Protein AF-A0A8S4D4N3-F1 (afdb_monomer_lite)

Sequence (203 aa):
MTTSRLPKYLSPETILNGGGPSSDVWSLGIILLELCLGPLWTNLKPGPVLRRILTLVHSNNAAERIAREHDCYDKYMKIPENLRNIIEKCLKMMPSERATPSELVDEFSQVPCTEVLEAPPPRGLAGCRLQFVYHWWQLAGGDVLAELKTQGLVKNSPPILSMPICRLQFVYHWWQLAGGDVLAELKTQGLVKNSPPILSMPV

pLDDT: mean 70.18, std 15.56, range [31.72, 90.5]

InterPro domains:
  IPR000719 Protein kinase domain [PF00069] (7-106)
  IPR000719 Protein kinase domain [PS50011] (1-117)
  IPR011009 Protein kinase-like domain superfamily [SSF56112] (7-114)

Organism: Plutella xylostella (NCBI:txid51655)

Structure (mmCIF, N/CA/C/O backbone):
data_AF-A0A8S4D4N3-F1
#
_entry.id   AF-A0A8S4D4N3-F1
#
loop_
_atom_site.group_PDB
_atom_site.id
_atom_site.type_symbol
_atom_site.label_atom_id
_atom_site.label_alt_id
_atom_site.label_comp_id
_atom_site.label_asym_id
_atom_site.label_entity_id
_atom_site.label_seq_id
_atom_site.pdbx_PDB_ins_code
_atom_site.Cartn_x
_atom_site.Cartn_y
_atom_site.Cartn_z
_atom_site.occupancy
_atom_site.B_iso_or_equiv
_atom_site.auth_seq_id
_atom_site.auth_comp_id
_atom_site.auth_asym_id
_atom_site.auth_atom_id
_atom_site.pdbx_PDB_model_num
ATOM 1 N N . MET A 1 1 ? -15.418 -18.061 11.246 1.00 33.09 1 MET A N 1
ATOM 2 C CA . MET A 1 1 ? -14.848 -17.329 10.092 1.00 33.09 1 MET A CA 1
ATOM 3 C C . MET A 1 1 ? -13.751 -16.415 10.610 1.00 33.09 1 MET A C 1
ATOM 5 O O . MET A 1 1 ? -14.032 -15.339 11.116 1.00 33.09 1 MET A O 1
ATOM 9 N N . THR A 1 2 ? -12.520 -16.914 10.613 1.00 32.09 2 THR A N 1
ATOM 10 C CA . THR A 1 2 ? -11.350 -16.277 11.225 1.00 32.09 2 THR A CA 1
ATOM 11 C C . THR A 1 2 ? -10.866 -15.087 10.403 1.00 32.09 2 THR A C 1
ATOM 13 O O . THR A 1 2 ? -10.639 -15.178 9.198 1.00 32.09 2 THR A O 1
ATOM 16 N N . THR A 1 3 ? -10.710 -13.963 11.086 1.00 37.53 3 THR A N 1
ATOM 17 C CA . THR A 1 3 ? -10.095 -12.718 10.638 1.00 37.53 3 THR A CA 1
ATOM 18 C C . THR A 1 3 ? -8.613 -12.931 10.311 1.00 37.53 3 THR A C 1
ATOM 20 O O . THR A 1 3 ? -7.774 -12.919 11.204 1.00 37.53 3 THR A O 1
ATOM 23 N N . SER A 1 4 ? -8.267 -13.129 9.038 1.00 43.22 4 SER A N 1
ATOM 24 C CA . SER A 1 4 ? -6.875 -13.029 8.559 1.00 43.22 4 SER A CA 1
ATOM 25 C C . SER A 1 4 ? -6.790 -12.478 7.130 1.00 43.22 4 SER A C 1
ATOM 27 O O . SER A 1 4 ? -6.060 -12.967 6.276 1.00 43.22 4 SER A O 1
ATOM 29 N N . ARG A 1 5 ? -7.559 -11.427 6.837 1.00 51.16 5 ARG A N 1
ATOM 30 C CA . ARG A 1 5 ? -7.280 -10.536 5.699 1.00 51.16 5 ARG A CA 1
ATOM 31 C C . ARG A 1 5 ? -6.442 -9.416 6.313 1.00 51.16 5 ARG A C 1
ATOM 33 O O . ARG A 1 5 ? -6.956 -8.755 7.197 1.00 51.16 5 ARG A O 1
ATOM 40 N N . LEU A 1 6 ? -5.151 -9.244 6.049 1.00 62.72 6 LEU A N 1
ATOM 41 C CA . LEU A 1 6 ? -4.646 -8.476 4.905 1.00 62.72 6 LEU A CA 1
ATOM 42 C C . LEU A 1 6 ? -3.121 -8.695 4.680 1.00 62.72 6 LEU A C 1
ATOM 44 O O . LEU A 1 6 ? -2.423 -7.732 4.382 1.00 62.72 6 LEU A O 1
ATOM 48 N N . PRO A 1 7 ? -2.547 -9.913 4.781 1.00 67.25 7 PRO A N 1
ATOM 49 C CA . PRO A 1 7 ? -1.102 -10.081 4.571 1.00 67.25 7 PRO A CA 1
ATOM 50 C C . PRO A 1 7 ? -0.649 -9.674 3.157 1.00 67.25 7 PRO A C 1
ATOM 52 O O . PRO A 1 7 ? 0.521 -9.387 2.955 1.00 67.25 7 PRO A O 1
ATOM 55 N N . LYS A 1 8 ? -1.574 -9.624 2.185 1.00 79.94 8 LYS A N 1
ATOM 56 C CA . LYS A 1 8 ? -1.289 -9.288 0.784 1.00 79.94 8 LYS A CA 1
ATOM 57 C C . LYS A 1 8 ? -0.905 -7.832 0.520 1.00 79.94 8 LYS A C 1
ATOM 59 O O . LYS A 1 8 ? -0.231 -7.580 -0.468 1.00 79.94 8 LYS A O 1
ATOM 64 N N . TYR A 1 9 ? -1.332 -6.900 1.368 1.00 86.00 9 TYR A N 1
ATOM 65 C CA . TYR A 1 9 ? -1.010 -5.477 1.201 1.00 86.00 9 TYR A CA 1
ATOM 66 C C . TYR A 1 9 ? 0.112 -5.028 2.132 1.00 86.00 9 TYR A C 1
ATOM 68 O O . TYR A 1 9 ? 0.567 -3.898 2.029 1.00 86.00 9 TYR A O 1
ATOM 76 N N . LEU A 1 10 ? 0.567 -5.901 3.037 1.00 85.06 10 LEU A N 1
ATOM 77 C CA . LEU A 1 10 ? 1.640 -5.549 3.951 1.00 85.06 10 LEU A CA 1
ATOM 78 C C . LEU A 1 10 ? 2.930 -5.323 3.176 1.00 85.06 10 LEU A C 1
ATOM 80 O O . LEU A 1 10 ? 3.325 -6.133 2.333 1.00 85.06 10 LEU A O 1
ATOM 84 N N . SER A 1 11 ? 3.589 -4.221 3.505 1.00 84.31 11 SER A N 1
ATOM 85 C CA . SER A 1 11 ? 4.913 -3.947 2.995 1.00 84.31 11 SER A CA 1
ATOM 86 C C . SER A 1 11 ? 5.964 -4.837 3.674 1.00 84.31 11 SER A C 1
ATOM 88 O O . SER A 1 11 ? 5.763 -5.275 4.814 1.00 84.31 11 SER A O 1
ATOM 90 N N . PRO A 1 12 ? 7.091 -5.113 2.999 1.00 81.62 12 PRO A N 1
ATOM 91 C CA . PRO A 1 12 ? 8.193 -5.913 3.537 1.00 81.62 12 PRO A CA 1
ATOM 92 C C . PRO A 1 12 ? 8.678 -5.429 4.908 1.00 81.62 12 PRO A C 1
ATOM 94 O O . PRO A 1 12 ? 8.901 -6.233 5.809 1.00 81.62 12 PRO A O 1
ATOM 97 N N . GLU A 1 13 ? 8.778 -4.114 5.099 1.00 82.50 13 GLU A N 1
ATOM 98 C CA . GLU A 1 13 ? 9.187 -3.514 6.366 1.00 82.50 13 GLU A CA 1
ATOM 99 C C . GLU A 1 13 ? 8.132 -3.671 7.468 1.00 82.50 13 GLU A C 1
ATOM 101 O O . GLU A 1 13 ? 8.489 -3.952 8.611 1.00 82.50 13 GLU A O 1
ATOM 106 N N . THR A 1 14 ? 6.840 -3.605 7.125 1.00 84.31 14 THR A N 1
ATOM 107 C CA . THR A 1 14 ? 5.750 -3.809 8.094 1.00 84.31 14 THR A CA 1
ATOM 108 C C . THR A 1 14 ? 5.741 -5.237 8.624 1.00 84.31 14 THR A C 1
ATOM 110 O O . THR A 1 14 ? 5.401 -5.468 9.782 1.00 84.31 14 THR A O 1
ATOM 113 N N . ILE A 1 15 ? 6.145 -6.200 7.789 1.00 78.56 15 ILE A N 1
ATOM 114 C CA . ILE A 1 15 ? 6.278 -7.607 8.181 1.00 78.56 15 ILE A CA 1
ATOM 115 C C . ILE A 1 15 ? 7.432 -7.796 9.180 1.00 78.56 15 ILE A C 1
ATOM 117 O O . ILE A 1 15 ? 7.338 -8.665 10.044 1.00 78.56 15 ILE A O 1
ATOM 121 N N . LEU A 1 16 ? 8.507 -7.009 9.062 1.00 74.38 16 LEU A N 1
ATOM 122 C CA . LEU A 1 16 ? 9.744 -7.198 9.826 1.00 74.38 16 LEU A CA 1
ATOM 123 C C . LEU A 1 16 ? 9.830 -6.326 11.089 1.00 74.38 16 LEU A C 1
ATOM 125 O O . LEU A 1 16 ? 10.097 -6.859 12.160 1.00 74.38 16 LEU A O 1
ATOM 129 N N . ASN A 1 17 ? 9.607 -5.012 10.975 1.00 70.38 17 ASN A N 1
ATOM 130 C CA . ASN A 1 17 ? 9.935 -4.024 12.017 1.00 70.38 17 ASN A CA 1
ATOM 131 C C . ASN A 1 17 ? 8.798 -3.029 12.341 1.00 70.38 17 ASN A C 1
ATOM 133 O O . ASN A 1 17 ? 8.988 -2.148 13.178 1.00 70.38 17 ASN A O 1
ATOM 137 N N . GLY A 1 18 ? 7.621 -3.163 11.719 1.00 67.75 18 GLY A N 1
ATOM 138 C CA . GLY A 1 18 ? 6.475 -2.264 11.920 1.00 67.75 18 GLY A CA 1
ATOM 139 C C . GLY A 1 18 ? 6.258 -1.263 10.776 1.00 67.75 18 GLY A C 1
ATOM 140 O O . GLY A 1 18 ? 7.097 -1.114 9.891 1.00 67.75 18 GLY A O 1
ATOM 141 N N . GLY A 1 19 ? 5.073 -0.644 10.753 1.00 70.62 19 GLY A N 1
ATOM 142 C CA . GLY A 1 19 ? 4.604 0.213 9.656 1.00 70.62 19 GLY A CA 1
ATOM 143 C C . GLY A 1 19 ? 4.902 1.703 9.849 1.00 70.62 19 GLY A C 1
ATOM 144 O O . GLY A 1 19 ? 5.130 2.171 10.963 1.00 70.62 19 GLY A O 1
ATOM 145 N N . GLY A 1 20 ? 4.857 2.451 8.748 1.00 80.50 20 GLY A N 1
ATOM 146 C CA . GLY A 1 20 ? 5.022 3.908 8.690 1.00 80.50 20 GLY A CA 1
ATOM 147 C C . GLY A 1 20 ? 4.316 4.477 7.451 1.00 80.50 20 GLY A C 1
ATOM 148 O O . GLY A 1 20 ? 3.765 3.707 6.676 1.00 80.50 20 GLY A O 1
ATOM 149 N N . PRO A 1 21 ? 4.341 5.790 7.182 1.00 81.56 21 PRO A N 1
ATOM 150 C CA . PRO A 1 21 ? 3.618 6.368 6.037 1.00 81.56 21 PRO A CA 1
ATOM 151 C C . PRO A 1 21 ? 4.010 5.740 4.685 1.00 81.56 21 PRO A C 1
ATOM 153 O O . PRO A 1 21 ? 3.177 5.578 3.796 1.00 81.56 21 PRO A O 1
ATOM 156 N N . SER A 1 22 ? 5.259 5.284 4.541 1.00 84.25 22 SER A N 1
ATOM 157 C CA . SER A 1 22 ? 5.704 4.553 3.353 1.00 84.25 22 SER A CA 1
ATOM 158 C C . SER A 1 22 ? 4.968 3.216 3.167 1.00 84.25 22 SER A C 1
ATOM 160 O O . SER A 1 22 ? 4.771 2.799 2.026 1.00 84.25 22 SER A O 1
ATOM 162 N N . SER A 1 23 ? 4.541 2.522 4.231 1.00 86.88 23 SER A N 1
ATOM 163 C CA . SER A 1 23 ? 3.826 1.240 4.101 1.00 86.88 23 SER A CA 1
ATOM 164 C C . SER A 1 23 ? 2.448 1.396 3.459 1.00 86.88 23 SER A C 1
ATOM 166 O O . SER A 1 23 ? 1.994 0.500 2.740 1.00 86.88 23 SER A O 1
ATOM 168 N N . ASP A 1 24 ? 1.809 2.550 3.649 1.00 86.94 24 ASP A N 1
ATOM 169 C CA . ASP A 1 24 ? 0.539 2.871 2.995 1.00 86.94 24 ASP A CA 1
ATOM 170 C C . ASP A 1 24 ? 0.735 3.067 1.488 1.00 86.94 24 ASP A C 1
ATOM 172 O O . ASP A 1 24 ? -0.061 2.579 0.686 1.00 86.94 24 ASP A O 1
ATOM 176 N N . VAL A 1 25 ? 1.855 3.677 1.086 1.00 90.31 25 VAL A N 1
ATOM 177 C CA . VAL A 1 25 ? 2.226 3.835 -0.329 1.00 90.31 25 VAL A CA 1
ATOM 178 C C . VAL A 1 25 ? 2.464 2.481 -1.009 1.00 90.31 25 VAL A C 1
ATOM 180 O O . VAL A 1 25 ? 2.023 2.259 -2.136 1.00 90.31 25 VAL A O 1
ATOM 183 N N . TRP A 1 26 ? 3.099 1.529 -0.319 1.00 90.06 26 TRP A N 1
ATOM 184 C CA . TRP A 1 26 ? 3.229 0.161 -0.837 1.00 90.06 26 TRP A CA 1
ATOM 185 C C . TRP A 1 26 ? 1.863 -0.501 -1.026 1.00 90.06 26 TRP A C 1
ATOM 187 O O . TRP A 1 26 ? 1.581 -1.086 -2.074 1.00 90.06 26 TRP A O 1
ATOM 197 N N . SER A 1 27 ? 1.002 -0.380 -0.012 1.00 89.75 27 SER A N 1
ATOM 198 C CA . SER A 1 27 ? -0.357 -0.921 -0.044 1.00 89.75 27 SER A CA 1
ATOM 199 C C . SER A 1 27 ? -1.135 -0.364 -1.238 1.00 89.75 27 SER A C 1
ATOM 201 O O . SER A 1 27 ? -1.777 -1.126 -1.961 1.00 89.75 27 SER A O 1
ATOM 203 N N . LEU A 1 28 ? -1.008 0.942 -1.496 1.00 90.00 28 LEU A N 1
ATOM 204 C CA . LEU A 1 28 ? -1.570 1.609 -2.666 1.00 90.00 28 LEU A CA 1
ATOM 205 C C . LEU A 1 28 ? -1.039 1.007 -3.974 1.00 90.00 28 LEU A C 1
ATOM 207 O O . LEU A 1 28 ? -1.833 0.693 -4.855 1.00 90.00 28 LEU A O 1
ATOM 211 N N . GLY A 1 29 ? 0.271 0.778 -4.091 1.00 90.50 29 GLY A N 1
ATOM 212 C CA . GLY A 1 29 ? 0.873 0.141 -5.268 1.00 90.50 29 GLY A CA 1
ATOM 213 C C . GLY A 1 29 ? 0.280 -1.238 -5.579 1.00 90.50 29 GLY A C 1
ATOM 214 O O . GLY A 1 29 ? -0.063 -1.521 -6.728 1.00 90.50 29 GLY A O 1
ATOM 215 N N . ILE A 1 30 ? 0.084 -2.077 -4.556 1.00 89.44 30 ILE A N 1
ATOM 216 C CA . ILE A 1 30 ? -0.554 -3.395 -4.716 1.00 89.44 30 ILE A CA 1
ATOM 217 C C . ILE A 1 30 ? -2.029 -3.254 -5.115 1.00 89.44 30 ILE A C 1
ATOM 219 O O . ILE A 1 30 ? -2.496 -4.012 -5.963 1.00 89.44 30 ILE A O 1
ATOM 223 N N . ILE A 1 31 ? -2.756 -2.285 -4.550 1.00 89.50 31 ILE A N 1
ATOM 224 C CA . ILE A 1 31 ? -4.157 -2.012 -4.911 1.00 89.50 31 ILE A CA 1
ATOM 225 C C . ILE A 1 31 ? -4.266 -1.578 -6.376 1.00 89.50 31 ILE A C 1
ATOM 227 O O . ILE A 1 31 ? -5.092 -2.118 -7.105 1.00 89.50 31 ILE A O 1
ATOM 231 N N . LEU A 1 32 ? -3.425 -0.647 -6.832 1.00 88.88 32 LEU A N 1
ATOM 232 C CA . LEU A 1 32 ? -3.409 -0.190 -8.227 1.00 88.88 32 LEU A CA 1
ATOM 233 C C . LEU A 1 32 ? -3.116 -1.341 -9.190 1.00 88.88 32 LEU A C 1
ATOM 235 O O . LEU A 1 32 ? -3.772 -1.481 -10.223 1.00 88.88 32 LEU A O 1
ATOM 239 N N . LEU A 1 33 ? -2.162 -2.199 -8.828 1.00 88.00 33 LEU A N 1
ATOM 240 C CA . LEU A 1 33 ? -1.828 -3.377 -9.614 1.00 88.00 33 LEU A CA 1
ATOM 241 C C . LEU A 1 33 ? -2.994 -4.380 -9.661 1.00 88.00 33 LEU A C 1
ATOM 243 O O . LEU A 1 33 ? -3.296 -4.913 -10.727 1.00 88.00 33 LEU A O 1
ATOM 247 N N . GLU A 1 34 ? -3.683 -4.600 -8.537 1.00 88.88 34 GLU A N 1
ATOM 248 C CA . GLU A 1 34 ? -4.880 -5.450 -8.452 1.00 88.88 34 GLU A CA 1
ATOM 249 C C . GLU A 1 34 ? -6.042 -4.884 -9.286 1.00 88.88 34 GLU A C 1
ATOM 251 O O . GLU A 1 34 ? -6.750 -5.641 -9.948 1.00 88.88 34 GLU A O 1
ATOM 256 N N . LEU A 1 35 ? -6.210 -3.559 -9.326 1.00 86.38 35 LEU A N 1
ATOM 257 C CA . LEU A 1 35 ? -7.206 -2.902 -10.179 1.00 86.38 35 LEU A CA 1
ATOM 258 C C . LEU A 1 35 ? -6.905 -3.092 -11.672 1.00 86.38 35 LEU A C 1
ATOM 260 O O . LEU A 1 35 ? -7.828 -3.298 -12.456 1.00 86.38 35 LEU A O 1
ATOM 264 N N . CYS A 1 36 ? -5.630 -3.059 -12.068 1.00 85.69 36 CYS A N 1
ATOM 265 C CA . CYS A 1 36 ? -5.243 -3.192 -13.474 1.00 85.69 36 CYS A CA 1
ATOM 266 C C . CYS A 1 36 ? -5.218 -4.648 -13.967 1.00 85.69 36 CYS A C 1
ATOM 268 O O . CYS A 1 36 ? -5.589 -4.929 -15.106 1.00 85.69 36 CYS A O 1
ATOM 270 N N . LEU A 1 37 ? -4.739 -5.583 -13.140 1.00 85.81 37 LEU A N 1
ATOM 271 C CA . LEU A 1 37 ? -4.522 -6.980 -13.539 1.00 85.81 37 LEU A CA 1
ATOM 272 C C . LEU A 1 37 ? -5.670 -7.912 -13.128 1.00 85.81 37 LEU A C 1
ATOM 274 O O . LEU A 1 37 ? -5.865 -8.962 -13.754 1.00 85.81 37 LEU A O 1
ATOM 278 N N . GLY A 1 38 ? -6.442 -7.523 -12.113 1.00 83.31 38 GLY A N 1
ATOM 279 C CA . GLY A 1 38 ? -7.428 -8.362 -11.444 1.00 83.31 38 GLY A CA 1
ATOM 280 C C . GLY A 1 38 ? -6.920 -8.912 -10.103 1.00 83.31 38 GLY A C 1
ATOM 281 O O . GLY A 1 38 ? -5.852 -8.534 -9.619 1.00 83.31 38 GLY A O 1
ATOM 282 N N . PRO A 1 39 ? -7.690 -9.809 -9.465 1.00 82.19 39 PRO A N 1
ATOM 283 C CA . PRO A 1 39 ? -7.475 -10.173 -8.072 1.00 82.19 39 PRO A CA 1
ATOM 284 C C . PRO A 1 39 ? -6.179 -10.978 -7.881 1.00 82.19 39 PRO A C 1
ATOM 286 O O . PRO A 1 39 ? -6.026 -12.084 -8.402 1.00 82.19 39 PRO A O 1
ATOM 289 N N . LEU A 1 40 ? -5.258 -10.434 -7.084 1.00 81.44 40 LEU A N 1
ATOM 290 C CA . LEU A 1 40 ? -3.943 -11.024 -6.826 1.00 81.44 40 LEU A CA 1
ATOM 291 C C . LEU A 1 40 ? -3.988 -12.006 -5.644 1.00 81.44 40 LEU A C 1
ATOM 293 O O . LEU A 1 40 ? -4.623 -11.757 -4.616 1.00 81.44 40 LEU A O 1
ATOM 297 N N . TRP A 1 41 ? -3.265 -13.122 -5.779 1.00 80.50 41 TRP A N 1
ATOM 298 C CA . TRP A 1 41 ? -3.029 -14.131 -4.728 1.00 80.50 41 TRP A CA 1
ATOM 299 C C . TRP A 1 41 ? -4.295 -14.660 -4.021 1.00 80.50 41 TRP A C 1
ATOM 301 O O . TRP A 1 41 ? -4.268 -14.984 -2.834 1.00 80.50 41 TRP A O 1
ATOM 311 N N . THR A 1 42 ? -5.405 -14.792 -4.748 1.00 75.88 42 THR A N 1
ATOM 312 C CA . THR A 1 42 ? -6.719 -15.202 -4.214 1.00 75.88 42 THR A CA 1
ATOM 313 C C . THR A 1 42 ? -6.734 -16.574 -3.542 1.00 75.88 42 THR A C 1
ATOM 315 O O . THR A 1 42 ? -7.468 -16.775 -2.577 1.00 75.88 42 THR A O 1
ATOM 318 N N . ASN A 1 43 ? -5.902 -17.501 -4.020 1.00 73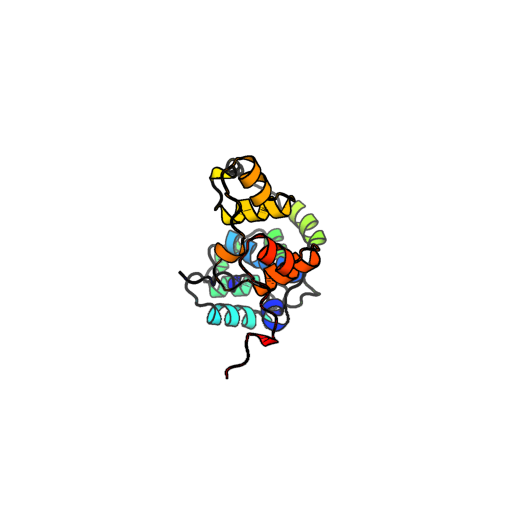.31 43 ASN A N 1
ATOM 319 C CA . ASN A 1 43 ? -5.897 -18.902 -3.592 1.00 73.31 43 ASN A CA 1
ATOM 320 C C . ASN A 1 43 ? -4.770 -19.247 -2.600 1.00 73.31 43 ASN A C 1
ATOM 322 O O . ASN A 1 43 ? -4.565 -20.417 -2.278 1.00 73.31 43 ASN A O 1
ATOM 326 N N . LEU A 1 44 ? -4.005 -18.258 -2.124 1.00 73.31 44 LEU A N 1
ATOM 327 C CA . LEU A 1 44 ? -2.828 -18.501 -1.288 1.00 73.31 44 LEU A CA 1
ATOM 328 C C . LEU A 1 44 ? -3.106 -18.247 0.198 1.00 73.31 44 LEU A C 1
ATOM 330 O O . LEU A 1 44 ? -3.724 -17.260 0.591 1.00 73.31 44 LEU A O 1
ATOM 334 N N . LYS A 1 45 ? -2.583 -19.138 1.049 1.00 79.12 45 LYS A N 1
ATOM 335 C CA . LYS A 1 45 ? -2.537 -18.923 2.504 1.00 79.12 45 LYS A CA 1
ATOM 336 C C . LYS A 1 45 ? -1.600 -17.741 2.840 1.00 79.12 45 LYS A C 1
ATOM 338 O O . LYS A 1 45 ? -0.678 -17.474 2.069 1.00 79.12 45 LYS A O 1
ATOM 343 N N . PRO A 1 46 ? -1.753 -17.090 4.011 1.00 73.19 46 PRO A N 1
ATOM 344 C CA . PRO A 1 46 ? -0.913 -15.963 4.436 1.00 73.19 46 PRO A CA 1
ATOM 345 C C . PRO A 1 46 ? 0.602 -16.194 4.318 1.00 73.19 46 PRO A C 1
ATOM 347 O O . PRO A 1 46 ? 1.301 -15.354 3.770 1.00 73.19 46 PRO A O 1
ATOM 350 N N . GLY A 1 47 ? 1.116 -17.345 4.767 1.00 78.06 47 GLY A N 1
ATOM 351 C CA . GLY A 1 47 ? 2.556 -17.651 4.725 1.00 78.06 47 GLY A CA 1
ATOM 352 C C . GLY A 1 47 ? 3.160 -17.621 3.310 1.00 78.06 47 GLY A C 1
ATOM 353 O O . GLY A 1 47 ? 4.123 -16.891 3.082 1.00 78.06 47 GLY A O 1
ATOM 354 N N . PRO A 1 48 ? 2.595 -18.360 2.335 1.00 81.31 48 PRO A N 1
ATOM 355 C CA . PRO A 1 48 ? 3.010 -18.275 0.934 1.00 81.31 48 PRO A CA 1
ATOM 356 C C . PRO A 1 48 ? 2.967 -16.862 0.338 1.00 81.31 48 PRO A C 1
ATOM 358 O O . PRO A 1 48 ? 3.863 -16.514 -0.426 1.00 81.31 48 PRO A O 1
ATOM 361 N N . VAL A 1 49 ? 1.966 -16.048 0.695 1.00 81.50 49 VAL A N 1
ATOM 362 C CA . VAL A 1 49 ? 1.867 -14.646 0.243 1.00 81.50 49 VAL A CA 1
ATOM 363 C C . VAL A 1 49 ? 3.038 -13.824 0.776 1.00 81.50 49 VAL A C 1
ATOM 365 O O . VAL A 1 49 ? 3.713 -13.157 -0.001 1.00 81.50 49 VAL A O 1
ATOM 368 N N . LEU A 1 50 ? 3.345 -13.945 2.070 1.00 78.75 50 LEU A N 1
ATOM 369 C CA . LEU A 1 50 ? 4.489 -13.264 2.684 1.00 78.75 50 LEU A CA 1
ATOM 370 C C . LEU A 1 50 ? 5.807 -13.692 2.035 1.00 78.75 50 LEU A C 1
ATOM 372 O O . LEU A 1 50 ? 6.631 -12.847 1.703 1.00 78.75 50 LEU A O 1
ATOM 376 N N . ARG A 1 51 ? 5.994 -14.995 1.784 1.00 81.31 51 ARG A N 1
ATOM 377 C CA . ARG A 1 51 ? 7.194 -15.494 1.100 1.00 81.31 51 ARG A CA 1
ATOM 378 C C . ARG A 1 51 ? 7.337 -14.890 -0.296 1.00 81.31 51 ARG A C 1
ATOM 380 O O . ARG A 1 51 ? 8.447 -14.530 -0.666 1.00 81.31 51 ARG A O 1
ATOM 387 N N . ARG A 1 52 ? 6.239 -14.748 -1.046 1.00 81.88 52 ARG A N 1
ATOM 388 C CA . ARG A 1 52 ? 6.263 -14.095 -2.362 1.00 81.88 52 ARG A CA 1
ATOM 389 C C . ARG A 1 52 ? 6.641 -12.623 -2.253 1.00 81.88 52 ARG A C 1
ATOM 391 O O . ARG A 1 52 ? 7.564 -12.204 -2.940 1.00 81.88 52 ARG A O 1
ATOM 398 N N . ILE A 1 53 ? 6.022 -11.882 -1.336 1.00 81.94 53 ILE A N 1
ATOM 399 C CA . ILE A 1 53 ? 6.367 -10.476 -1.074 1.00 81.94 53 ILE A CA 1
ATOM 400 C C . ILE A 1 53 ? 7.858 -10.338 -0.722 1.00 81.94 53 ILE A C 1
ATOM 402 O O . ILE A 1 53 ? 8.548 -9.495 -1.284 1.00 81.94 53 ILE A O 1
ATOM 406 N N . LEU A 1 54 ? 8.397 -11.224 0.118 1.00 76.38 54 LEU A N 1
ATOM 407 C CA . LEU A 1 54 ? 9.823 -11.236 0.459 1.00 76.38 54 LEU A CA 1
ATOM 408 C C . LEU A 1 54 ? 10.726 -11.636 -0.720 1.00 76.38 54 LEU A C 1
ATOM 410 O O . LEU A 1 54 ? 11.856 -11.170 -0.813 1.00 76.38 54 LEU A O 1
ATOM 414 N N . THR A 1 55 ? 10.266 -12.467 -1.659 1.00 79.94 55 THR A N 1
ATOM 415 C CA . THR A 1 55 ? 11.054 -12.743 -2.874 1.00 79.94 55 THR A CA 1
ATOM 416 C C . THR A 1 55 ? 11.121 -11.550 -3.825 1.00 79.94 55 THR A C 1
ATOM 418 O O . THR A 1 55 ? 12.102 -11.441 -4.560 1.00 79.94 55 THR A O 1
ATOM 421 N N . LEU A 1 56 ? 10.153 -10.624 -3.767 1.00 76.56 56 LEU A N 1
ATOM 422 C CA . LEU A 1 56 ? 10.190 -9.376 -4.542 1.00 76.56 56 LEU A CA 1
ATOM 423 C C . LEU A 1 56 ? 11.333 -8.444 -4.105 1.00 76.56 56 LEU A C 1
ATOM 425 O O . LEU A 1 56 ? 11.755 -7.610 -4.901 1.00 76.56 56 LEU A O 1
ATOM 429 N N . VAL A 1 57 ? 11.897 -8.643 -2.902 1.00 64.62 57 VAL A N 1
ATOM 430 C CA . VAL A 1 57 ? 13.062 -7.894 -2.382 1.00 64.62 57 VAL A CA 1
ATOM 431 C C . VAL A 1 57 ? 14.252 -7.923 -3.339 1.00 64.62 57 VAL A C 1
ATOM 433 O O . VAL A 1 57 ? 15.009 -6.962 -3.416 1.00 64.62 57 VAL A O 1
ATOM 436 N N . HIS A 1 58 ? 14.403 -9.004 -4.101 1.00 67.31 58 HIS A N 1
ATOM 437 C CA . HIS A 1 58 ? 15.541 -9.198 -4.997 1.00 67.31 58 HIS A CA 1
ATOM 438 C C . HIS A 1 58 ? 15.279 -8.696 -6.426 1.00 67.31 58 HIS A C 1
ATOM 440 O O . HIS A 1 58 ? 16.120 -8.885 -7.301 1.00 67.31 58 HIS A O 1
ATOM 446 N N . SER A 1 59 ? 14.110 -8.108 -6.700 1.00 70.06 59 SER A N 1
ATOM 447 C CA . SER A 1 59 ? 13.744 -7.621 -8.033 1.00 70.06 59 SER A CA 1
ATOM 448 C C . SER A 1 59 ? 13.674 -6.102 -8.081 1.00 70.06 59 SER A C 1
ATOM 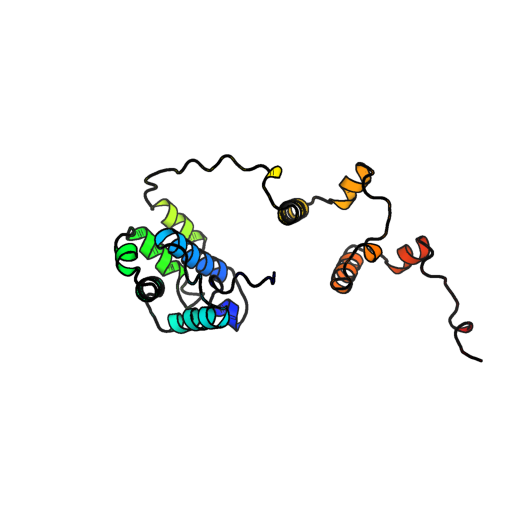450 O O . SER A 1 59 ? 12.969 -5.490 -7.288 1.00 70.06 59 SER A O 1
ATOM 452 N N . ASN A 1 60 ? 14.351 -5.509 -9.068 1.00 69.19 60 ASN A N 1
ATOM 453 C CA . ASN A 1 60 ? 14.315 -4.063 -9.308 1.00 69.19 60 ASN A CA 1
ATOM 454 C C . ASN A 1 60 ? 12.927 -3.589 -9.802 1.00 69.19 60 ASN A C 1
ATOM 456 O O . ASN A 1 60 ? 12.516 -2.469 -9.515 1.00 69.19 60 ASN A O 1
ATOM 460 N N . ASN A 1 61 ? 12.182 -4.488 -10.467 1.00 82.19 61 ASN A N 1
ATOM 461 C CA . ASN A 1 61 ? 10.832 -4.256 -10.993 1.00 82.19 61 ASN A CA 1
ATOM 462 C C . ASN A 1 61 ? 9.822 -5.195 -10.316 1.00 82.19 61 ASN A C 1
ATOM 464 O O . ASN A 1 61 ? 9.474 -6.255 -10.848 1.00 82.19 61 ASN A O 1
ATOM 468 N N . ALA A 1 62 ? 9.353 -4.823 -9.123 1.00 85.25 62 ALA A N 1
ATOM 469 C CA . ALA A 1 62 ? 8.405 -5.639 -8.364 1.00 85.25 62 ALA A CA 1
ATOM 470 C C . ALA A 1 62 ? 7.072 -5.843 -9.115 1.00 85.25 62 ALA A C 1
ATOM 472 O O . ALA A 1 62 ? 6.566 -6.964 -9.170 1.00 85.25 62 ALA A O 1
ATOM 473 N N . ALA A 1 63 ? 6.535 -4.794 -9.750 1.00 85.88 63 ALA A N 1
ATOM 474 C CA . ALA A 1 63 ? 5.265 -4.840 -10.484 1.00 85.88 63 ALA A CA 1
ATOM 475 C C . ALA A 1 63 ? 5.296 -5.829 -11.663 1.00 85.88 63 ALA A C 1
ATOM 477 O O . ALA A 1 63 ? 4.434 -6.702 -11.787 1.00 85.88 63 ALA A O 1
ATOM 478 N N . GLU A 1 64 ? 6.339 -5.737 -12.489 1.00 87.06 64 GLU A N 1
ATOM 479 C CA . GLU A 1 64 ? 6.553 -6.605 -13.647 1.00 87.06 64 GLU A CA 1
ATOM 480 C C . GLU A 1 64 ? 6.691 -8.077 -13.237 1.00 87.06 64 GLU A C 1
ATOM 482 O O . GLU A 1 64 ? 6.114 -8.976 -13.856 1.00 87.06 64 GLU A O 1
ATOM 487 N N . ARG A 1 65 ? 7.430 -8.331 -12.150 1.00 86.19 65 ARG A N 1
ATOM 488 C CA . ARG A 1 65 ? 7.616 -9.677 -11.609 1.00 86.19 65 ARG A CA 1
ATOM 489 C C . ARG A 1 65 ? 6.299 -10.283 -11.134 1.00 86.19 65 ARG A C 1
ATOM 491 O O . ARG A 1 65 ? 6.022 -11.434 -11.465 1.00 86.19 65 ARG A O 1
ATOM 498 N N . ILE A 1 66 ? 5.479 -9.514 -10.416 1.00 87.38 66 ILE A N 1
ATOM 499 C CA . ILE A 1 66 ? 4.145 -9.963 -9.992 1.00 87.38 66 ILE A CA 1
ATOM 500 C C . ILE A 1 66 ? 3.289 -10.300 -11.219 1.00 87.38 66 ILE A C 1
ATOM 502 O O . ILE A 1 66 ? 2.627 -11.336 -11.229 1.00 87.38 66 ILE A O 1
ATOM 506 N N . ALA A 1 67 ? 3.332 -9.476 -12.271 1.00 86.50 67 ALA A N 1
ATOM 507 C CA . ALA A 1 67 ? 2.571 -9.728 -13.492 1.00 86.50 67 ALA A CA 1
ATOM 508 C C . ALA A 1 67 ? 2.990 -11.034 -14.188 1.00 86.50 67 ALA A C 1
ATOM 510 O O . ALA A 1 67 ? 2.123 -11.786 -14.632 1.00 86.50 67 ALA A O 1
ATOM 511 N N . ARG A 1 68 ? 4.294 -11.339 -14.246 1.00 86.44 68 ARG A N 1
ATOM 512 C CA . ARG A 1 68 ? 4.800 -12.614 -14.788 1.00 86.44 68 ARG A CA 1
ATOM 513 C C . ARG A 1 68 ? 4.405 -13.812 -13.931 1.00 86.44 68 ARG A C 1
ATOM 515 O O . ARG A 1 68 ? 4.030 -14.839 -14.474 1.00 86.44 68 ARG A O 1
ATOM 522 N N . GLU A 1 69 ? 4.450 -13.685 -12.607 1.00 84.69 69 GLU A N 1
ATOM 523 C CA . GLU A 1 69 ? 4.078 -14.772 -11.688 1.00 84.69 69 GLU A CA 1
ATOM 524 C C . GLU A 1 69 ? 2.597 -15.173 -11.748 1.00 84.69 69 GLU A C 1
ATOM 526 O O . GLU A 1 69 ? 2.248 -16.259 -11.280 1.00 84.69 69 GLU A O 1
ATOM 531 N N . HIS A 1 70 ? 1.736 -14.292 -12.259 1.00 83.69 70 HIS A N 1
ATOM 532 C CA . HIS A 1 70 ? 0.303 -14.533 -12.445 1.00 83.69 70 HIS A CA 1
ATOM 533 C C . HIS A 1 70 ? -0.079 -14.774 -13.912 1.00 83.69 70 HIS A C 1
ATOM 535 O O . HIS A 1 70 ? -1.265 -14.749 -14.226 1.00 83.69 70 HIS A O 1
ATOM 541 N N . ASP A 1 71 ? 0.892 -14.955 -14.816 1.00 83.50 71 ASP A N 1
ATOM 542 C CA . ASP A 1 71 ? 0.659 -15.097 -16.264 1.00 83.50 71 ASP A CA 1
ATOM 543 C C . ASP A 1 71 ? -0.169 -13.931 -16.855 1.00 83.50 71 ASP A C 1
ATOM 545 O O . ASP A 1 71 ? -0.940 -14.072 -17.802 1.00 83.50 71 ASP A O 1
ATOM 549 N N . CYS A 1 72 ? -0.018 -12.737 -16.271 1.00 85.00 72 CYS A N 1
ATOM 550 C CA . CYS A 1 72 ? -0.747 -11.511 -16.612 1.00 85.00 72 CYS A CA 1
ATOM 551 C C . CYS A 1 72 ? 0.147 -10.459 -17.289 1.00 85.00 72 CYS A C 1
ATOM 553 O O . CYS A 1 72 ? -0.229 -9.287 -17.370 1.00 85.00 72 CYS A O 1
ATOM 555 N N . TYR A 1 73 ? 1.335 -10.846 -17.760 1.00 86.50 73 TYR A N 1
ATOM 556 C CA . TYR A 1 73 ? 2.317 -9.923 -18.340 1.00 86.50 73 TYR A CA 1
ATOM 557 C C . TYR A 1 73 ? 1.761 -9.147 -19.543 1.00 86.50 73 TYR A C 1
ATOM 559 O O . TYR A 1 73 ? 1.950 -7.936 -19.640 1.00 86.50 73 TYR A O 1
ATOM 567 N N . ASP A 1 74 ? 0.972 -9.805 -20.394 1.00 86.00 74 ASP A N 1
ATOM 568 C CA . ASP A 1 74 ? 0.344 -9.167 -21.557 1.00 86.00 74 ASP A CA 1
ATOM 569 C C . ASP A 1 74 ? -0.650 -8.069 -21.161 1.00 86.00 74 ASP A C 1
ATOM 571 O O . ASP A 1 74 ? -0.796 -7.068 -21.862 1.00 86.00 74 ASP A O 1
ATOM 575 N N . LYS A 1 75 ? -1.337 -8.230 -20.021 1.00 86.62 75 LYS A N 1
ATOM 576 C CA . LYS A 1 75 ? -2.219 -7.191 -19.470 1.00 86.62 75 LYS A CA 1
ATOM 577 C C . LYS A 1 75 ? -1.402 -6.038 -18.900 1.00 86.62 75 LYS A C 1
ATOM 579 O O . LYS A 1 75 ? -1.746 -4.889 -19.145 1.00 86.62 75 LYS A O 1
ATOM 584 N N . TYR A 1 76 ? -0.305 -6.338 -18.205 1.00 86.88 76 TYR A N 1
ATOM 585 C CA . TYR A 1 76 ? 0.602 -5.327 -17.659 1.00 86.88 76 TYR A CA 1
ATOM 586 C C . TYR A 1 76 ? 1.205 -4.434 -18.755 1.00 86.88 76 TYR A C 1
ATOM 588 O O . TYR A 1 76 ? 1.242 -3.212 -18.619 1.00 86.88 76 TYR A O 1
ATOM 596 N N . MET A 1 77 ? 1.593 -5.018 -19.891 1.00 87.06 77 MET A N 1
ATOM 597 C CA . MET A 1 77 ? 2.130 -4.271 -21.036 1.00 87.06 77 MET A CA 1
ATOM 598 C C . MET A 1 77 ? 1.107 -3.332 -21.697 1.00 87.06 77 MET A C 1
ATOM 600 O O . MET A 1 77 ? 1.499 -2.332 -22.296 1.00 87.06 77 MET A O 1
ATOM 604 N N . LYS A 1 78 ? -0.197 -3.598 -21.547 1.00 87.75 78 LYS A N 1
ATOM 605 C CA . LYS A 1 78 ? -1.277 -2.727 -22.046 1.00 87.75 78 LYS A CA 1
ATOM 606 C C . LYS A 1 78 ? -1.575 -1.531 -21.136 1.00 87.75 78 LYS A C 1
ATOM 608 O O . LYS A 1 78 ? -2.267 -0.614 -21.566 1.00 87.75 78 LYS A O 1
ATOM 613 N N . ILE A 1 79 ? -1.087 -1.536 -19.893 1.00 85.75 79 ILE A N 1
ATOM 614 C CA . ILE A 1 79 ? -1.280 -0.426 -18.951 1.00 85.75 79 ILE A CA 1
ATOM 615 C C . ILE A 1 79 ? -0.529 0.814 -19.470 1.00 85.75 79 ILE A C 1
ATOM 617 O O . ILE A 1 79 ? 0.609 0.668 -19.921 1.00 85.75 79 ILE A O 1
ATOM 621 N N . PRO A 1 80 ? -1.105 2.029 -19.387 1.00 87.25 80 PRO A N 1
ATOM 622 C CA . PRO A 1 80 ? -0.399 3.260 -19.730 1.00 87.25 80 PRO A CA 1
ATOM 623 C C . PRO A 1 80 ? 0.926 3.397 -18.972 1.00 87.25 80 PRO A C 1
ATOM 625 O O . PRO A 1 80 ? 0.997 3.123 -17.773 1.00 87.25 80 PRO A O 1
ATOM 628 N N . GLU A 1 81 ? 1.971 3.859 -19.655 1.00 85.94 81 GLU A N 1
ATOM 629 C CA . GLU A 1 81 ? 3.319 3.962 -19.085 1.00 85.94 81 GLU A CA 1
ATOM 630 C C . GLU A 1 81 ? 3.369 4.850 -17.836 1.00 85.94 81 GLU A C 1
ATOM 632 O O . GLU A 1 81 ? 3.971 4.461 -16.840 1.00 85.94 81 GLU A O 1
ATOM 637 N N . ASN A 1 82 ? 2.629 5.964 -17.832 1.00 86.69 82 ASN A N 1
ATOM 638 C CA . ASN A 1 82 ? 2.497 6.844 -16.665 1.00 86.69 82 ASN A CA 1
ATOM 639 C C . ASN A 1 82 ? 2.012 6.077 -15.425 1.00 86.69 82 ASN A C 1
ATOM 641 O O . ASN A 1 82 ? 2.566 6.226 -14.340 1.00 86.69 82 ASN A O 1
ATOM 645 N N . LEU A 1 83 ? 1.011 5.206 -15.591 1.00 86.75 83 LEU A N 1
ATOM 646 C CA . LEU A 1 83 ? 0.458 4.427 -14.486 1.00 86.75 83 LEU A CA 1
ATOM 647 C C . LEU A 1 83 ? 1.411 3.308 -14.045 1.00 86.75 83 LEU A C 1
ATOM 649 O O . LEU A 1 83 ? 1.526 3.050 -12.848 1.00 86.75 83 LEU A O 1
ATOM 653 N N . ARG A 1 84 ? 2.141 2.679 -14.977 1.00 88.62 84 ARG A N 1
ATOM 654 C CA . ARG A 1 84 ? 3.201 1.718 -14.622 1.00 88.62 84 ARG A CA 1
ATOM 655 C C . ARG A 1 84 ? 4.304 2.378 -13.800 1.00 88.62 84 ARG A C 1
ATOM 657 O O . ARG A 1 84 ? 4.681 1.833 -12.768 1.00 88.62 84 ARG A O 1
ATOM 664 N N . ASN A 1 85 ? 4.742 3.571 -14.197 1.00 88.94 85 ASN A N 1
ATOM 665 C CA . ASN A 1 85 ? 5.773 4.326 -13.486 1.00 88.94 85 ASN A CA 1
ATOM 666 C C . ASN A 1 85 ? 5.336 4.668 -12.054 1.00 88.94 85 ASN A C 1
ATOM 668 O O . ASN A 1 85 ? 6.114 4.489 -11.119 1.00 88.94 85 ASN A O 1
ATOM 672 N N . ILE A 1 86 ? 4.077 5.080 -11.864 1.00 89.69 86 ILE A N 1
ATOM 673 C CA . ILE A 1 86 ? 3.496 5.316 -10.533 1.00 89.69 86 ILE A CA 1
ATOM 674 C C . ILE A 1 86 ? 3.520 4.030 -9.694 1.00 89.69 86 ILE A C 1
ATOM 676 O O . ILE A 1 86 ? 3.988 4.035 -8.555 1.00 89.69 86 ILE A O 1
ATOM 680 N N . ILE A 1 87 ? 3.061 2.904 -10.252 1.00 90.12 87 ILE A N 1
ATOM 681 C CA . ILE A 1 87 ? 3.054 1.614 -9.545 1.00 90.12 87 ILE A CA 1
ATOM 682 C C . ILE A 1 87 ? 4.482 1.197 -9.157 1.00 90.12 87 ILE A C 1
ATOM 684 O O . ILE A 1 87 ? 4.706 0.737 -8.037 1.00 90.12 87 ILE A O 1
ATOM 688 N N . GLU A 1 88 ? 5.462 1.381 -10.039 1.00 88.88 88 GLU A N 1
ATOM 689 C CA . GLU A 1 88 ? 6.865 1.045 -9.778 1.00 88.88 88 GLU A CA 1
ATOM 690 C C . GLU A 1 88 ? 7.513 1.946 -8.718 1.00 88.88 88 GLU A C 1
ATOM 692 O O . GLU A 1 88 ? 8.312 1.461 -7.913 1.00 88.88 88 GLU A O 1
ATOM 697 N N . LYS A 1 89 ? 7.137 3.229 -8.655 1.00 88.50 89 LYS A N 1
ATOM 698 C CA . LYS A 1 89 ? 7.538 4.149 -7.576 1.00 88.50 89 LYS A CA 1
ATOM 699 C C . LYS A 1 89 ? 6.931 3.761 -6.228 1.00 88.50 89 LYS A C 1
ATOM 701 O O . LYS A 1 89 ? 7.602 3.868 -5.200 1.00 88.50 89 LYS A O 1
ATOM 706 N N . CYS A 1 90 ? 5.694 3.264 -6.222 1.00 89.00 90 CYS A N 1
ATOM 707 C CA . CYS A 1 90 ? 5.034 2.764 -5.014 1.00 89.00 90 CYS A CA 1
ATOM 708 C C . CYS A 1 90 ? 5.630 1.436 -4.523 1.00 89.00 90 CYS A C 1
ATOM 710 O O . CYS A 1 90 ? 5.782 1.221 -3.321 1.00 89.00 90 CYS A O 1
ATOM 712 N N . LEU A 1 91 ? 5.994 0.540 -5.442 1.00 88.19 91 LEU A N 1
ATOM 713 C CA . LEU A 1 91 ? 6.503 -0.801 -5.137 1.00 88.19 91 LEU A CA 1
ATOM 714 C C . LEU A 1 91 ? 8.035 -0.856 -5.017 1.00 88.19 91 LEU A C 1
ATOM 716 O O . LEU A 1 91 ? 8.658 -1.871 -5.336 1.00 88.19 91 LEU A O 1
ATOM 720 N N . LYS A 1 92 ? 8.653 0.220 -4.514 1.00 86.88 92 LYS A N 1
ATOM 721 C CA . LYS A 1 92 ? 10.068 0.226 -4.124 1.00 86.88 92 LYS A CA 1
ATOM 722 C C . LYS A 1 92 ? 10.282 -0.531 -2.820 1.00 86.88 92 LYS A C 1
ATOM 724 O O . LYS A 1 92 ? 9.494 -0.421 -1.876 1.00 86.88 92 LYS A O 1
ATOM 729 N N . MET A 1 93 ? 11.371 -1.293 -2.777 1.00 82.00 93 MET A N 1
ATOM 730 C CA . MET A 1 93 ? 11.712 -2.145 -1.640 1.00 82.00 93 MET A CA 1
ATOM 731 C C . MET A 1 93 ? 12.151 -1.346 -0.421 1.00 82.00 93 MET A C 1
ATOM 733 O O . MET A 1 93 ? 11.726 -1.645 0.692 1.00 82.00 93 MET A O 1
ATOM 737 N N . MET A 1 94 ? 12.968 -0.317 -0.636 1.00 81.06 94 MET A N 1
ATOM 738 C CA . MET A 1 94 ? 13.410 0.568 0.428 1.00 81.06 94 MET A CA 1
ATOM 739 C C . MET A 1 94 ? 12.326 1.615 0.713 1.00 81.06 94 MET A C 1
ATOM 741 O O . MET A 1 94 ? 11.950 2.354 -0.199 1.00 81.06 94 MET A O 1
ATOM 745 N N . PRO A 1 95 ? 11.844 1.741 1.964 1.00 83.38 95 PRO A N 1
ATOM 746 C CA . PRO A 1 95 ? 10.852 2.755 2.328 1.00 83.38 95 PRO A CA 1
AT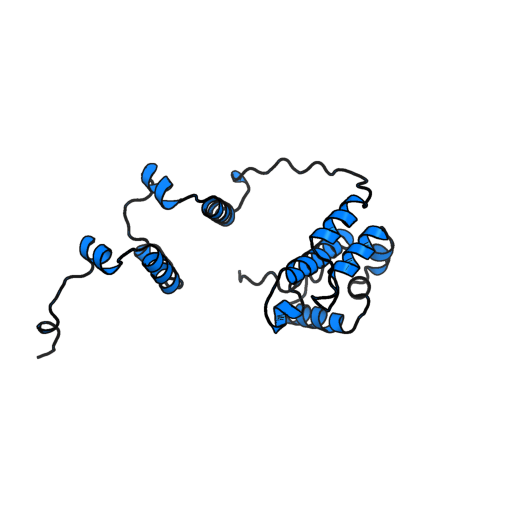OM 747 C C . PRO A 1 95 ? 11.312 4.192 2.056 1.00 83.38 95 PRO A C 1
ATOM 749 O O . PRO A 1 95 ? 10.471 5.064 1.865 1.00 83.38 95 PRO A O 1
ATOM 752 N N . SER A 1 96 ? 12.631 4.421 2.050 1.00 83.81 96 SER A N 1
ATOM 753 C CA . SER A 1 96 ? 13.283 5.707 1.784 1.00 83.81 96 SER A CA 1
ATOM 754 C C . SER A 1 96 ? 13.347 6.082 0.303 1.00 83.81 96 SER A C 1
ATOM 756 O O . SER A 1 96 ? 13.489 7.254 -0.012 1.00 83.81 96 SER A O 1
ATOM 758 N N . GLU A 1 97 ? 13.279 5.102 -0.599 1.00 84.62 97 GLU A N 1
ATOM 759 C CA . GLU A 1 97 ? 13.280 5.324 -2.055 1.00 84.62 97 GLU A CA 1
ATOM 760 C C . GLU A 1 97 ? 11.861 5.381 -2.630 1.00 84.62 97 GLU A C 1
ATOM 762 O O . GLU A 1 97 ? 11.668 5.645 -3.816 1.00 84.62 97 GLU A O 1
ATOM 767 N N . ARG A 1 98 ? 10.863 5.066 -1.801 1.00 88.25 98 ARG A N 1
ATOM 768 C CA . ARG A 1 98 ? 9.456 5.057 -2.180 1.00 88.25 98 ARG A CA 1
ATOM 769 C C . ARG A 1 98 ? 8.954 6.497 -2.272 1.00 88.25 98 ARG A C 1
ATOM 771 O O . ARG A 1 98 ? 9.253 7.303 -1.394 1.00 88.25 98 ARG A O 1
ATOM 778 N N . ALA A 1 99 ? 8.182 6.790 -3.317 1.00 87.19 99 ALA A N 1
ATOM 779 C CA . ALA A 1 99 ? 7.617 8.121 -3.519 1.00 87.19 99 ALA A CA 1
ATOM 780 C C . ALA A 1 99 ? 6.770 8.554 -2.317 1.00 87.19 99 ALA A C 1
ATOM 782 O O . ALA A 1 99 ? 6.077 7.739 -1.693 1.00 87.19 99 ALA A O 1
ATOM 783 N N . THR A 1 100 ? 6.817 9.845 -2.001 1.00 87.12 100 THR A N 1
ATOM 784 C CA . THR A 1 100 ? 5.975 10.393 -0.939 1.00 87.12 100 THR A CA 1
ATOM 785 C C . THR A 1 100 ? 4.533 10.561 -1.429 1.00 87.12 100 THR A C 1
ATOM 787 O O . THR A 1 100 ? 4.297 10.728 -2.628 1.00 87.12 100 THR A O 1
ATOM 790 N N . PRO A 1 101 ? 3.530 10.543 -0.530 1.00 84.25 101 PRO A N 1
ATOM 791 C CA . PRO A 1 101 ? 2.141 10.776 -0.923 1.00 84.25 101 PRO A CA 1
ATOM 792 C C . PRO A 1 101 ? 1.948 12.082 -1.705 1.00 84.25 101 PRO A C 1
ATOM 794 O O . PRO A 1 101 ? 1.147 12.121 -2.631 1.00 84.25 101 PRO A O 1
ATOM 797 N N . SER A 1 102 ? 2.708 13.125 -1.361 1.00 84.38 102 SER A N 1
ATOM 798 C CA . SER A 1 102 ? 2.690 14.431 -2.024 1.00 84.38 102 SER A CA 1
ATOM 799 C C . SER A 1 102 ? 3.104 14.330 -3.495 1.00 84.38 102 SER A C 1
ATOM 801 O O . SER A 1 102 ? 2.384 14.802 -4.365 1.00 84.38 102 SER A O 1
ATOM 803 N N . GLU A 1 103 ? 4.226 13.658 -3.771 1.00 86.44 103 GLU A N 1
ATOM 804 C CA . GLU A 1 103 ? 4.740 13.449 -5.133 1.00 86.44 103 GLU A CA 1
ATOM 805 C C . GLU A 1 103 ? 3.765 12.634 -5.987 1.00 86.44 103 GLU A C 1
ATOM 807 O O . GLU A 1 103 ? 3.550 12.924 -7.163 1.00 86.44 103 GLU A O 1
ATOM 812 N N . LEU A 1 104 ? 3.129 11.626 -5.383 1.00 86.12 104 LEU A N 1
ATOM 813 C CA . LEU A 1 104 ? 2.171 10.780 -6.085 1.00 86.12 104 LEU A CA 1
ATOM 814 C C . LEU A 1 104 ? 0.939 11.559 -6.542 1.00 86.12 104 LEU A C 1
ATOM 816 O O . LEU A 1 104 ? 0.448 11.306 -7.639 1.00 86.12 104 LEU A O 1
ATOM 820 N N . VAL A 1 105 ? 0.436 12.498 -5.735 1.00 86.19 105 VAL A N 1
ATOM 821 C CA . VAL A 1 105 ? -0.736 13.317 -6.093 1.00 86.19 105 VAL A CA 1
ATOM 822 C C . VAL A 1 105 ? -0.477 14.118 -7.369 1.00 86.19 105 VAL A C 1
ATOM 824 O O . VAL A 1 105 ? -1.328 14.131 -8.263 1.00 86.19 105 VAL A O 1
ATOM 827 N N . ASP A 1 106 ? 0.707 14.719 -7.485 1.00 83.94 106 ASP A N 1
ATOM 828 C CA . ASP A 1 106 ? 1.093 15.477 -8.674 1.00 83.94 106 ASP A CA 1
ATOM 829 C C . ASP A 1 106 ? 1.167 14.569 -9.909 1.00 83.94 106 ASP A C 1
ATOM 831 O O . ASP A 1 106 ? 0.675 14.930 -10.977 1.00 83.94 106 ASP A O 1
ATOM 835 N N . GLU A 1 107 ? 1.697 13.352 -9.775 1.00 83.50 107 GLU A N 1
ATOM 836 C CA . GLU A 1 107 ? 1.754 12.386 -10.879 1.00 83.50 107 GLU A CA 1
ATOM 837 C C . GLU A 1 107 ? 0.375 11.857 -11.282 1.00 83.50 107 GLU A C 1
ATOM 839 O O . GLU A 1 107 ? 0.087 11.729 -12.473 1.00 83.50 107 GLU A O 1
ATOM 844 N N . PHE A 1 108 ? -0.513 11.606 -10.316 1.00 83.44 108 PHE A N 1
ATOM 845 C CA . PHE A 1 108 ? -1.894 11.211 -10.595 1.00 83.44 108 PHE A CA 1
ATOM 846 C C . PHE A 1 108 ? -2.655 12.286 -11.369 1.00 83.44 108 PHE A C 1
ATOM 848 O O . PHE A 1 108 ? -3.471 11.943 -12.224 1.00 83.44 108 PHE A O 1
ATOM 855 N N . SER A 1 109 ? -2.366 13.569 -11.128 1.00 81.38 109 SER A N 1
ATOM 856 C CA . SER A 1 109 ? -2.993 14.672 -11.867 1.00 81.38 109 SER A CA 1
ATOM 857 C C . SER A 1 109 ? -2.662 14.662 -13.366 1.00 81.38 109 SER A C 1
ATOM 859 O O . SER A 1 109 ? -3.448 15.145 -14.180 1.00 81.38 109 SER A O 1
ATOM 861 N N . GLN A 1 110 ? -1.524 14.068 -13.739 1.00 78.94 110 GLN A N 1
ATOM 862 C CA . GLN A 1 110 ? -1.062 13.957 -15.123 1.00 78.94 110 GLN A CA 1
ATOM 863 C C . GLN A 1 110 ? -1.598 12.709 -15.837 1.00 78.94 110 GLN A C 1
ATOM 865 O O . GLN A 1 110 ? -1.400 12.555 -17.044 1.00 78.94 110 GLN A O 1
ATOM 870 N N . VAL A 1 111 ? -2.263 11.794 -15.123 1.00 74.94 111 VAL A N 1
ATOM 871 C CA . VAL A 1 111 ? -2.862 10.605 -15.734 1.00 74.94 111 VAL A CA 1
ATOM 872 C C . VAL A 1 111 ? -4.153 11.024 -16.449 1.00 74.94 111 VAL A C 1
ATOM 874 O O . VAL A 1 111 ? -5.080 11.503 -15.794 1.00 74.94 111 VAL A O 1
ATOM 877 N N . PRO A 1 112 ? -4.259 10.845 -17.781 1.00 67.88 112 PRO A N 1
ATOM 878 C CA . PRO A 1 112 ? -5.458 11.222 -18.517 1.00 67.88 112 PRO A CA 1
ATOM 879 C C . PRO A 1 112 ? -6.636 10.351 -18.070 1.00 67.88 112 PRO A C 1
ATOM 881 O O . PRO A 1 112 ? -6.723 9.163 -18.391 1.00 67.88 112 PRO A O 1
ATOM 884 N N . CYS A 1 113 ? -7.553 10.945 -17.309 1.00 60.03 113 CYS A N 1
ATOM 885 C CA . CYS A 1 113 ? -8.777 10.288 -16.872 1.00 60.03 113 CYS A CA 1
ATOM 886 C C . CYS A 1 113 ? -9.694 10.136 -18.091 1.00 60.03 113 CYS A C 1
ATOM 888 O O . CYS A 1 113 ? -10.318 11.099 -18.530 1.00 60.03 113 CYS A O 1
ATOM 890 N N . THR A 1 114 ? -9.688 8.953 -18.708 1.00 60.03 114 THR A N 1
ATOM 891 C CA . THR A 1 114 ? -10.359 8.754 -20.004 1.00 60.03 114 THR A CA 1
ATOM 892 C C . THR A 1 114 ? -11.872 8.588 -19.838 1.00 60.03 114 THR A C 1
ATOM 894 O O . THR A 1 114 ? -12.619 8.941 -20.740 1.00 60.03 114 THR A O 1
ATOM 897 N N . GLU A 1 115 ? -12.339 8.158 -18.662 1.00 58.94 115 GLU A N 1
ATOM 898 C CA . GLU A 1 115 ? -13.758 8.117 -18.309 1.00 58.94 115 GLU A CA 1
ATOM 899 C C . GLU A 1 115 ? -13.909 8.378 -16.807 1.00 58.94 115 GLU A C 1
ATOM 901 O O . GLU A 1 115 ? -13.369 7.646 -15.974 1.00 58.94 115 GLU A O 1
ATOM 906 N N . VAL A 1 116 ? -14.647 9.429 -16.445 1.00 55.31 116 VAL A N 1
ATOM 907 C CA . VAL A 1 116 ? -15.128 9.590 -15.073 1.00 55.31 116 VAL A CA 1
ATOM 908 C C . VAL A 1 116 ? -16.199 8.526 -14.883 1.00 55.31 116 VAL A C 1
ATOM 910 O O . VAL A 1 116 ? -17.328 8.691 -15.336 1.00 55.31 116 VAL A O 1
ATOM 913 N N . LEU A 1 117 ? -15.841 7.409 -14.249 1.00 59.41 117 LEU A N 1
ATOM 914 C CA . LEU A 1 117 ? -16.847 6.477 -13.755 1.00 59.41 117 LEU A CA 1
ATOM 915 C C . LEU A 1 117 ? -17.729 7.266 -12.789 1.00 59.41 117 LEU A C 1
ATOM 917 O O . LEU A 1 117 ? -17.229 7.766 -11.777 1.00 59.41 117 LEU A O 1
ATOM 921 N N . GLU A 1 118 ? -19.016 7.412 -13.112 1.00 53.06 118 GLU A N 1
ATOM 922 C CA . GLU A 1 118 ? -19.977 7.976 -12.171 1.00 53.06 118 GLU A CA 1
ATOM 923 C C . GLU A 1 118 ? -19.848 7.187 -10.873 1.00 53.06 118 GLU A C 1
ATOM 925 O O . GLU A 1 118 ? -20.054 5.968 -10.838 1.00 53.06 118 GLU A O 1
ATOM 930 N N . ALA A 1 119 ? -19.419 7.876 -9.813 1.00 51.78 119 ALA A N 1
ATOM 931 C CA . ALA A 1 119 ? -19.343 7.264 -8.506 1.00 51.78 119 ALA A CA 1
ATOM 932 C C . ALA A 1 119 ? -20.731 6.674 -8.226 1.00 51.78 119 ALA A C 1
ATOM 934 O O . ALA A 1 119 ? -21.723 7.404 -8.347 1.00 51.78 119 ALA A O 1
ATOM 935 N N . PRO A 1 120 ? -20.832 5.377 -7.873 1.00 59.22 120 PRO A N 1
ATOM 936 C CA . PRO A 1 120 ? -22.091 4.824 -7.413 1.00 59.22 120 PRO A CA 1
ATOM 937 C C . PRO A 1 120 ? -22.658 5.793 -6.377 1.00 59.22 120 PRO A C 1
ATOM 939 O O . PRO A 1 120 ? -21.876 6.258 -5.535 1.00 59.22 120 PRO A O 1
ATOM 942 N N . PRO A 1 121 ? -23.962 6.127 -6.437 1.00 60.44 121 PRO A N 1
ATOM 943 C CA . PRO A 1 121 ? -24.538 7.101 -5.525 1.00 60.44 121 PRO A CA 1
ATOM 944 C C . PRO A 1 121 ? -24.109 6.717 -4.112 1.00 60.44 121 PRO A C 1
ATOM 946 O O . PRO A 1 121 ? -24.146 5.516 -3.795 1.00 60.44 121 PRO A O 1
ATOM 949 N N . PRO A 1 122 ? -23.621 7.680 -3.305 1.00 57.66 122 PRO A N 1
ATOM 950 C CA . PRO A 1 122 ? -23.059 7.381 -2.004 1.00 57.66 122 PRO A CA 1
ATOM 951 C C . PRO A 1 122 ? -24.073 6.523 -1.272 1.00 57.66 122 PRO A C 1
ATOM 953 O O . PRO A 1 122 ? -25.190 6.956 -0.984 1.00 57.66 122 PRO A O 1
ATOM 956 N N . ARG A 1 123 ? -23.710 5.257 -1.038 1.00 59.09 123 ARG A N 1
ATOM 957 C CA . ARG A 1 123 ? -24.513 4.402 -0.180 1.00 59.09 123 ARG A CA 1
ATOM 958 C C . ARG A 1 123 ? -24.446 5.112 1.155 1.00 59.09 123 ARG A C 1
ATOM 960 O O . ARG A 1 123 ? -23.380 5.156 1.766 1.00 59.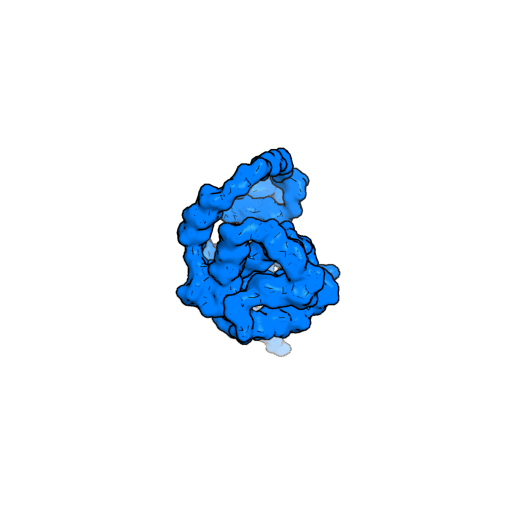09 123 ARG A O 1
ATOM 967 N N . GLY A 1 124 ? -25.544 5.751 1.552 1.00 58.50 124 GLY A N 1
ATOM 968 C CA . GLY A 1 124 ? -25.630 6.369 2.863 1.00 58.50 124 GLY A CA 1
ATOM 969 C C . GLY A 1 124 ? -25.264 5.347 3.942 1.00 58.50 124 GLY A C 1
ATOM 970 O O . GLY A 1 124 ? -25.110 4.150 3.679 1.00 58.50 124 GLY A O 1
ATOM 971 N N . LEU A 1 125 ? -25.178 5.793 5.190 1.00 59.16 125 LEU A N 1
ATOM 972 C CA . LEU A 1 125 ? -24.785 4.937 6.316 1.00 59.16 125 LEU A CA 1
ATOM 973 C C . LEU A 1 125 ? -25.607 3.632 6.422 1.00 59.16 125 LEU A C 1
ATOM 975 O O . LEU A 1 125 ? -25.112 2.644 6.954 1.00 59.16 125 LEU A O 1
ATOM 979 N N . ALA A 1 126 ? -26.812 3.599 5.838 1.00 57.31 126 ALA A N 1
ATOM 980 C CA . ALA A 1 126 ? -27.684 2.431 5.727 1.00 57.31 126 ALA A CA 1
ATOM 981 C C . ALA A 1 126 ? -27.069 1.215 4.995 1.00 57.31 126 ALA A C 1
ATOM 983 O O . ALA A 1 126 ? -27.477 0.086 5.254 1.00 57.31 126 ALA A O 1
ATOM 984 N N . GLY A 1 127 ? -26.098 1.411 4.094 1.00 58.12 127 GLY A N 1
ATOM 985 C CA . GLY A 1 127 ? -25.419 0.318 3.378 1.00 58.12 127 GLY A CA 1
ATOM 986 C C . GLY A 1 127 ? -24.131 -0.178 4.047 1.00 58.12 127 GLY A C 1
ATOM 987 O O . GLY A 1 127 ? -23.545 -1.171 3.607 1.00 58.12 127 GLY A O 1
ATOM 988 N N . CYS A 1 128 ? -23.665 0.517 5.086 1.00 58.03 128 CYS A N 1
ATOM 989 C CA . CYS A 1 128 ? -22.401 0.240 5.757 1.00 58.03 128 CYS A CA 1
ATOM 990 C C . CYS A 1 128 ? -22.604 -0.735 6.920 1.00 58.03 128 CYS A C 1
ATOM 992 O O . CYS A 1 128 ? -23.597 -0.683 7.642 1.00 58.03 128 CYS A O 1
ATOM 994 N N . ARG A 1 129 ? -21.631 -1.627 7.155 1.00 62.66 129 ARG A N 1
ATOM 995 C CA . ARG A 1 129 ? -21.659 -2.468 8.361 1.00 62.66 129 ARG A CA 1
ATOM 996 C C . ARG A 1 129 ? -21.604 -1.562 9.589 1.00 62.66 129 ARG A C 1
ATOM 998 O O . ARG A 1 129 ? -20.710 -0.721 9.674 1.00 62.66 129 ARG A O 1
ATOM 1005 N N . LEU A 1 130 ? -22.494 -1.801 10.550 1.00 65.62 130 LEU A N 1
ATOM 1006 C CA . LEU A 1 130 ? -22.658 -0.988 11.762 1.00 65.62 130 LEU A CA 1
ATOM 1007 C C . LEU A 1 130 ? -21.333 -0.704 12.491 1.00 65.62 130 LEU A C 1
ATOM 1009 O O . LEU A 1 130 ? -21.125 0.395 12.987 1.00 65.62 130 LEU A O 1
ATOM 1013 N N . GLN A 1 131 ? -20.400 -1.661 12.475 1.00 68.31 131 GLN A N 1
ATOM 1014 C CA . GLN A 1 131 ? -19.055 -1.510 13.040 1.00 68.31 131 GLN A CA 1
ATOM 1015 C C . GLN A 1 131 ? -18.267 -0.310 12.475 1.00 68.31 131 GLN A C 1
ATOM 1017 O O . GLN A 1 131 ? -17.565 0.360 13.223 1.00 68.31 131 GLN A O 1
ATOM 1022 N N . PHE A 1 132 ? -18.373 -0.031 11.172 1.00 66.25 132 PHE A N 1
ATOM 1023 C CA . PHE A 1 132 ? -17.642 1.063 10.526 1.00 66.25 132 PHE A CA 1
ATOM 1024 C C . PHE A 1 132 ? -18.329 2.399 10.778 1.00 66.25 132 PHE A C 1
ATOM 1026 O O . PHE A 1 132 ? -17.656 3.385 11.053 1.00 66.25 132 PHE A O 1
ATOM 1033 N N . VAL A 1 133 ? -19.664 2.403 10.774 1.00 65.94 133 VAL A N 1
ATOM 1034 C CA . VAL A 1 133 ? -20.471 3.578 11.132 1.00 65.94 133 VAL A CA 1
ATOM 1035 C C . VAL A 1 133 ? -20.169 4.012 12.564 1.00 65.94 133 VAL A C 1
ATOM 1037 O O . VAL A 1 133 ? -19.893 5.181 12.800 1.00 65.94 133 VAL A O 1
ATOM 1040 N N . TYR A 1 134 ? -20.133 3.059 13.499 1.00 66.38 134 TYR A N 1
ATOM 1041 C CA . TYR A 1 134 ? -19.752 3.299 14.889 1.00 66.38 134 TYR A CA 1
ATOM 1042 C C . TYR A 1 134 ? -18.347 3.903 14.996 1.00 66.38 134 TYR A C 1
ATOM 1044 O O . TYR A 1 134 ? -18.149 4.900 15.682 1.00 66.38 134 TYR A O 1
ATOM 1052 N N . HIS A 1 135 ? -17.376 3.331 14.280 1.00 70.19 135 HIS A N 1
ATOM 1053 C CA . HIS A 1 135 ? -15.992 3.786 14.343 1.00 70.19 135 HIS A CA 1
ATOM 1054 C C . HIS A 1 135 ? -15.809 5.200 13.774 1.00 70.19 135 HIS A C 1
ATOM 1056 O O . HIS A 1 135 ? -15.172 6.037 14.403 1.00 70.19 135 HIS A O 1
ATOM 1062 N N . TRP A 1 136 ? -16.404 5.496 12.616 1.00 68.81 136 TRP A N 1
ATOM 1063 C CA . TRP A 1 136 ? -16.352 6.836 12.027 1.00 68.81 136 TRP A CA 1
ATOM 1064 C C . TRP A 1 136 ? -17.092 7.872 12.862 1.00 68.81 136 TRP A C 1
ATOM 1066 O O . TRP A 1 136 ? -16.624 8.998 12.990 1.00 68.81 136 TRP A O 1
ATOM 1076 N N . TRP A 1 137 ? -18.214 7.489 13.467 1.00 70.31 137 TRP A N 1
ATOM 1077 C CA . TRP A 1 137 ? -18.950 8.378 14.352 1.00 70.31 137 TRP A CA 1
ATOM 1078 C C . TRP A 1 137 ? -18.144 8.720 15.610 1.00 70.31 137 TRP A C 1
ATOM 1080 O O . TRP A 1 137 ? -18.059 9.893 15.964 1.00 70.31 137 TRP A O 1
ATOM 1090 N N . GLN A 1 138 ? -17.465 7.742 16.216 1.00 72.38 138 GLN A N 1
ATOM 1091 C CA . GLN A 1 138 ? -16.538 8.001 17.322 1.00 72.38 138 GLN A CA 1
ATOM 1092 C C . GLN A 1 138 ? -15.367 8.900 16.913 1.00 72.38 138 GLN A C 1
ATOM 1094 O O . GLN A 1 138 ? -14.997 9.797 17.666 1.00 72.38 138 GLN A O 1
ATOM 1099 N N . LEU A 1 139 ? -14.796 8.697 15.721 1.00 66.94 139 LEU A N 1
ATOM 1100 C CA . LEU A 1 139 ? -13.720 9.551 15.200 1.00 66.94 139 LEU A CA 1
ATOM 1101 C C . LEU A 1 139 ? -14.178 10.998 14.976 1.00 66.94 139 LEU A C 1
ATOM 1103 O O . LEU A 1 139 ? -13.398 11.922 15.179 1.00 66.94 139 LEU A O 1
ATOM 1107 N N . ALA A 1 140 ? -15.445 11.200 14.616 1.00 69.75 140 ALA A N 1
ATOM 1108 C CA . ALA A 1 140 ? -16.066 12.519 14.528 1.00 69.75 140 ALA A CA 1
ATOM 1109 C C . ALA A 1 140 ? -16.410 13.128 15.907 1.00 69.75 140 ALA A C 1
ATOM 1111 O O . ALA A 1 140 ? -17.047 14.178 15.967 1.00 69.75 140 ALA A O 1
ATOM 1112 N N . GLY A 1 141 ? -16.012 12.479 17.009 1.00 73.25 141 GLY A N 1
ATOM 1113 C CA . GLY A 1 141 ? -16.280 12.920 18.380 1.00 73.25 141 GLY A CA 1
ATOM 1114 C C . GLY A 1 141 ? -17.664 12.534 18.906 1.00 73.25 141 GLY A C 1
ATOM 1115 O O . GLY A 1 141 ? -18.090 13.044 19.938 1.00 73.25 141 GLY A O 1
ATOM 1116 N N . GLY A 1 142 ? -18.384 11.656 18.208 1.00 74.50 142 GLY A N 1
ATOM 1117 C CA . GLY A 1 142 ? -19.693 11.177 18.629 1.00 74.50 142 GLY A CA 1
ATOM 1118 C C . GLY A 1 142 ? -19.621 10.135 19.742 1.00 74.50 142 GLY A C 1
ATOM 1119 O O . GLY A 1 142 ? -18.854 9.174 19.660 1.00 74.50 142 GLY A O 1
ATOM 1120 N N . ASP A 1 143 ? -20.476 10.285 20.754 1.00 72.25 143 ASP A N 1
ATOM 1121 C CA . ASP A 1 143 ? -20.659 9.290 21.809 1.00 72.25 143 ASP A CA 1
ATOM 1122 C C . ASP A 1 143 ? -21.996 8.559 21.636 1.00 72.25 143 ASP A C 1
ATOM 1124 O O . ASP A 1 143 ? -23.077 9.050 21.970 1.00 72.25 143 ASP A O 1
ATOM 1128 N N . VAL A 1 144 ? -21.895 7.335 21.125 1.00 64.81 144 VAL A N 1
ATOM 1129 C CA . VAL A 1 144 ? -23.032 6.443 20.886 1.00 64.81 144 VAL A CA 1
ATOM 1130 C C . VAL A 1 144 ? -23.782 6.126 22.176 1.00 64.81 144 VAL A C 1
ATOM 1132 O O . VAL A 1 144 ? -25.002 5.988 22.159 1.00 64.81 144 VAL A O 1
ATOM 1135 N N . LEU A 1 145 ? -23.075 6.014 23.303 1.00 64.38 145 LEU A N 1
ATOM 1136 C CA . LEU A 1 145 ? -23.690 5.717 24.593 1.00 64.38 145 LEU A CA 1
ATOM 1137 C C . LEU A 1 145 ? -24.454 6.926 25.125 1.00 64.38 145 LEU A C 1
ATOM 1139 O O . LEU A 1 145 ? -25.529 6.742 25.694 1.00 64.38 145 LEU A O 1
ATOM 1143 N N . ALA A 1 146 ? -23.929 8.138 24.931 1.00 66.62 146 ALA A N 1
ATOM 1144 C CA . ALA A 1 146 ? -24.636 9.364 25.284 1.00 66.62 146 ALA A CA 1
ATOM 1145 C C . ALA A 1 146 ? -25.932 9.494 24.475 1.00 66.62 146 ALA A C 1
ATOM 1147 O O . ALA A 1 146 ? -26.994 9.652 25.065 1.00 66.62 146 ALA A O 1
ATOM 1148 N N . GLU A 1 147 ? -25.878 9.314 23.154 1.00 67.56 147 GLU A N 1
ATOM 1149 C CA . GLU A 1 147 ? -27.064 9.430 22.296 1.00 67.56 147 GLU A CA 1
ATOM 1150 C C . GLU A 1 147 ? -28.103 8.332 22.586 1.00 67.56 147 GLU A C 1
ATOM 1152 O O . GLU A 1 147 ? -29.297 8.605 22.701 1.00 67.56 147 GLU A O 1
ATOM 1157 N N . LEU A 1 148 ? -27.668 7.085 22.806 1.00 59.84 148 LEU A N 1
ATOM 1158 C CA . LEU A 1 148 ? -28.568 5.988 23.182 1.00 59.84 148 LEU A CA 1
ATOM 1159 C C . LEU A 1 148 ? -29.199 6.172 24.573 1.00 59.84 148 LEU A C 1
ATOM 1161 O O . LEU A 1 148 ? -30.307 5.681 24.804 1.00 59.84 148 LEU A O 1
ATOM 1165 N N . LYS A 1 149 ? -28.523 6.873 25.494 1.00 63.06 149 LYS A N 1
ATOM 1166 C CA . LYS A 1 149 ? -29.101 7.290 26.781 1.00 63.06 149 LYS A CA 1
ATOM 1167 C C . LYS A 1 149 ? -30.137 8.393 26.589 1.00 63.06 149 LYS A C 1
ATOM 1169 O O . LYS A 1 149 ? -31.214 8.294 27.171 1.00 63.06 149 LYS A O 1
ATOM 1174 N N . THR A 1 150 ? -29.853 9.391 25.751 1.00 70.44 150 THR A N 1
ATOM 1175 C CA . THR A 1 150 ? -30.784 10.488 25.432 1.00 70.44 150 THR A CA 1
ATOM 1176 C C . THR A 1 150 ? -32.074 9.964 24.797 1.00 70.44 150 THR A C 1
ATOM 1178 O O . THR A 1 150 ? -33.160 10.420 25.140 1.00 70.44 150 THR A O 1
ATOM 1181 N N . GLN A 1 151 ? -31.970 8.945 23.940 1.00 65.38 151 GLN A N 1
ATOM 1182 C CA . GLN A 1 151 ? -33.113 8.275 23.306 1.00 65.38 151 GLN A CA 1
ATOM 1183 C C . GLN A 1 151 ? -33.770 7.196 24.196 1.00 65.38 151 GLN A C 1
ATOM 1185 O O . GLN A 1 151 ? -34.705 6.522 23.766 1.00 65.38 151 GLN A O 1
ATOM 1190 N N . GLY A 1 152 ? -33.283 6.984 25.426 1.00 56.28 152 GLY A N 1
ATOM 1191 C CA . GLY A 1 152 ? -33.845 6.018 26.381 1.00 56.28 152 GLY A CA 1
ATOM 1192 C C . GLY A 1 152 ? -33.675 4.539 26.000 1.00 56.28 152 GLY A C 1
ATOM 1193 O O . GLY A 1 152 ? -34.318 3.674 26.595 1.00 56.28 152 GLY A O 1
ATOM 1194 N N . LEU A 1 153 ? -32.817 4.228 25.023 1.00 53.41 153 LEU A N 1
ATOM 1195 C CA . LEU A 1 153 ? -32.603 2.878 24.482 1.00 53.41 153 LEU A CA 1
ATOM 1196 C C . LEU A 1 153 ? -31.603 2.051 25.302 1.00 53.41 153 LEU A C 1
ATOM 1198 O O . LEU A 1 153 ? -31.578 0.825 25.196 1.00 53.41 153 LEU A O 1
ATOM 1202 N N . VAL A 1 154 ? -30.792 2.702 26.139 1.00 53.91 154 VAL A N 1
ATOM 1203 C CA . VAL A 1 154 ? -29.844 2.053 27.053 1.00 53.91 154 VAL A CA 1
ATOM 1204 C C . VAL A 1 154 ? -30.216 2.409 28.489 1.00 53.91 154 VAL A C 1
ATOM 1206 O O . VAL A 1 154 ? -30.121 3.560 28.908 1.00 53.91 154 VAL A O 1
ATOM 1209 N N . LYS A 1 155 ? -30.628 1.403 29.268 1.00 52.31 155 LYS A N 1
ATOM 1210 C CA . LYS A 1 155 ? -30.721 1.522 30.731 1.00 52.31 155 LYS A CA 1
ATOM 1211 C C . LYS A 1 155 ? -29.304 1.544 31.309 1.00 52.31 155 LYS A C 1
ATOM 1213 O O . LYS A 1 155 ? -28.420 0.901 30.751 1.00 52.31 155 LYS A O 1
ATOM 1218 N N . ASN A 1 156 ? -29.103 2.283 32.405 1.00 49.41 156 ASN A N 1
ATOM 1219 C CA . ASN A 1 156 ? -27.824 2.490 33.104 1.00 49.41 156 ASN A CA 1
ATOM 1220 C C . ASN A 1 156 ? -27.218 1.183 33.654 1.00 49.41 156 ASN A C 1
ATOM 1222 O O . ASN A 1 156 ? -27.153 0.970 34.860 1.00 49.41 156 ASN A O 1
ATOM 1226 N N . SER A 1 157 ? -26.792 0.287 32.774 1.00 49.44 157 SER A N 1
ATOM 1227 C CA . SER A 1 157 ? -26.043 -0.910 33.119 1.00 49.44 157 SER A CA 1
ATOM 1228 C C . SER A 1 157 ? -24.563 -0.625 32.864 1.00 49.44 157 SER A C 1
ATOM 1230 O O . SER A 1 157 ? -24.217 -0.168 31.770 1.00 49.44 157 SER A O 1
ATOM 1232 N N . PRO A 1 158 ? -23.680 -0.841 33.853 1.00 50.03 158 PRO A N 1
ATOM 1233 C CA . PRO A 1 158 ? -22.269 -0.524 33.706 1.00 50.03 158 PRO A CA 1
ATOM 1234 C C . PRO A 1 158 ? -21.653 -1.322 32.539 1.00 50.03 158 PRO A C 1
ATOM 1236 O O . PRO A 1 158 ? -21.929 -2.519 32.417 1.00 50.03 158 PRO A O 1
ATOM 1239 N N . PRO A 1 159 ? -20.783 -0.709 31.708 1.00 49.59 159 PRO A N 1
ATOM 1240 C CA . PRO A 1 159 ? -20.197 -1.332 30.508 1.00 49.59 159 PRO A CA 1
ATOM 1241 C C . PRO A 1 159 ? -19.474 -2.662 30.767 1.00 49.59 159 PRO A C 1
ATOM 1243 O O . PRO A 1 159 ? -19.331 -3.488 29.868 1.00 49.59 159 PRO A O 1
ATOM 1246 N N . ILE A 1 160 ? -19.044 -2.874 32.013 1.00 47.06 160 ILE A N 1
ATOM 1247 C CA . ILE A 1 160 ? -18.367 -4.080 32.504 1.00 47.06 160 ILE A CA 1
ATOM 1248 C C . ILE A 1 160 ? -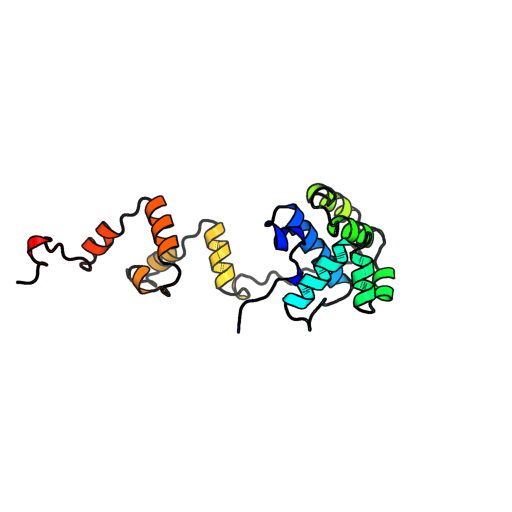19.265 -5.322 32.407 1.00 47.06 160 ILE A C 1
ATOM 1250 O O . ILE A 1 160 ? -18.759 -6.419 32.191 1.00 47.06 160 ILE A O 1
ATOM 1254 N N . LEU A 1 161 ? -20.586 -5.164 32.531 1.00 41.81 161 LEU A N 1
ATOM 1255 C CA . LEU A 1 161 ? -21.534 -6.283 32.495 1.00 41.81 161 LEU A CA 1
ATOM 1256 C C . LEU A 1 161 ? -21.947 -6.679 31.069 1.00 41.81 161 LEU A C 1
ATOM 1258 O O . LEU A 1 161 ? -22.528 -7.742 30.874 1.00 41.81 161 LEU A O 1
ATOM 1262 N N . SER A 1 162 ? -21.633 -5.844 30.076 1.00 49.25 162 SER A N 1
ATOM 1263 C CA . SER A 1 162 ? -22.103 -5.997 28.692 1.00 49.25 162 SER A CA 1
ATOM 1264 C C . SER A 1 162 ? -21.017 -6.475 27.725 1.00 49.25 162 SER A C 1
ATOM 1266 O O . SER A 1 162 ? -21.294 -6.654 26.539 1.00 49.25 162 SER A O 1
ATOM 1268 N N . MET A 1 163 ? -19.770 -6.637 28.182 1.00 43.41 163 MET A N 1
ATOM 1269 C CA . MET A 1 163 ? -18.625 -6.857 27.298 1.00 43.41 163 MET A CA 1
ATOM 1270 C C . MET A 1 163 ? -18.018 -8.266 27.393 1.00 43.41 163 MET A C 1
ATOM 1272 O O . MET A 1 163 ? -17.821 -8.787 28.490 1.00 43.41 163 MET A O 1
ATOM 1276 N N . PRO A 1 164 ? -17.603 -8.857 26.253 1.00 43.06 164 PRO A N 1
ATOM 1277 C CA . PRO A 1 164 ? -16.702 -10.002 26.244 1.00 43.06 164 PRO A CA 1
ATOM 1278 C C . PRO A 1 164 ? -15.399 -9.647 26.973 1.00 43.06 164 PRO A C 1
ATOM 1280 O O . PRO A 1 164 ? -14.771 -8.625 26.696 1.00 43.06 164 PRO A O 1
ATOM 1283 N N . ILE A 1 165 ? -14.988 -10.530 27.880 1.00 48.06 165 ILE A N 1
ATOM 1284 C CA . ILE A 1 165 ? -13.963 -10.368 28.931 1.00 48.06 165 ILE A CA 1
ATOM 1285 C C . ILE A 1 165 ? -12.585 -9.887 28.402 1.00 48.06 165 ILE A C 1
ATOM 1287 O O . ILE A 1 165 ? -11.780 -9.327 29.141 1.00 48.06 165 ILE A O 1
ATOM 1291 N N . CYS A 1 166 ? -12.305 -10.020 27.103 1.00 41.19 166 CYS A N 1
ATOM 1292 C CA . CYS A 1 166 ? -10.977 -9.827 26.508 1.00 41.19 166 CYS A CA 1
ATOM 1293 C C . CYS A 1 166 ? -10.498 -8.372 26.296 1.00 41.19 166 CYS A C 1
ATOM 1295 O O . CYS A 1 166 ? -9.453 -8.185 25.677 1.00 41.19 166 CYS A O 1
ATOM 1297 N N . ARG A 1 167 ? -11.198 -7.328 26.768 1.00 49.16 167 ARG A N 1
ATOM 1298 C CA . ARG A 1 167 ? -10.722 -5.924 26.639 1.00 49.16 167 ARG A CA 1
ATOM 1299 C C . ARG A 1 167 ? -10.831 -5.066 27.905 1.00 49.16 167 ARG A C 1
ATOM 1301 O O . ARG A 1 167 ? -10.683 -3.849 27.825 1.00 49.16 167 ARG A O 1
ATOM 1308 N N . LEU A 1 168 ? -11.041 -5.672 29.073 1.00 53.53 168 LEU A N 1
ATOM 1309 C CA . LEU A 1 168 ? -11.221 -4.931 30.330 1.00 53.53 168 LEU A CA 1
ATOM 1310 C C . LEU A 1 168 ? -10.012 -4.057 30.704 1.00 53.53 168 LEU A C 1
ATOM 1312 O O . LEU A 1 168 ? -10.202 -2.942 31.174 1.00 53.53 168 LEU A O 1
ATOM 1316 N N . GLN A 1 169 ? -8.781 -4.500 30.429 1.00 54.12 169 GLN A N 1
ATOM 1317 C CA . GLN A 1 169 ? -7.573 -3.743 30.787 1.00 54.12 169 GLN A CA 1
ATOM 1318 C C . GLN A 1 169 ? -7.423 -2.435 29.998 1.00 54.12 169 GLN A C 1
ATOM 1320 O O . GLN A 1 169 ? -7.084 -1.403 30.573 1.00 54.12 169 GLN A O 1
ATOM 1325 N N . PHE A 1 170 ? -7.707 -2.457 28.693 1.00 52.22 170 PHE A N 1
ATOM 1326 C CA . PHE A 1 170 ? -7.657 -1.247 27.872 1.00 52.22 170 PHE A CA 1
ATOM 1327 C C . PHE A 1 170 ? -8.748 -0.272 28.299 1.00 52.22 170 PHE A C 1
ATOM 1329 O O . PHE A 1 170 ? -8.461 0.889 28.550 1.00 52.22 170 PHE A O 1
ATOM 1336 N N . VAL A 1 171 ? -9.983 -0.748 28.457 1.00 56.28 171 VAL A N 1
ATOM 1337 C CA . VAL A 1 171 ? -11.098 0.106 28.889 1.00 56.28 171 VAL A CA 1
ATOM 1338 C C . VAL A 1 171 ? -10.817 0.727 30.259 1.00 56.28 171 VAL A C 1
ATOM 1340 O O . VAL A 1 171 ? -11.027 1.920 30.428 1.00 56.28 171 VAL A O 1
ATOM 1343 N N . TYR A 1 172 ? -10.267 -0.043 31.201 1.00 57.94 172 TYR A N 1
ATOM 1344 C CA . TYR A 1 172 ? -9.862 0.458 32.514 1.00 57.94 172 TYR A CA 1
ATOM 1345 C C . TYR A 1 172 ? -8.806 1.563 32.409 1.00 57.94 172 TYR A C 1
ATOM 1347 O O . TYR A 1 172 ? -8.958 2.622 33.007 1.00 57.94 172 TYR A O 1
ATOM 1355 N N . HIS A 1 173 ? -7.772 1.347 31.596 1.00 59.06 173 HIS A N 1
ATOM 1356 C CA . HIS A 1 173 ? -6.708 2.324 31.398 1.00 59.06 173 HIS A CA 1
ATOM 1357 C C . HIS A 1 173 ? -7.223 3.634 30.782 1.00 59.06 173 HIS A C 1
ATOM 1359 O O . HIS A 1 173 ? -6.922 4.717 31.276 1.00 59.06 173 HIS A O 1
ATOM 1365 N N . TRP A 1 174 ? -8.058 3.541 29.744 1.00 56.41 174 TRP A N 1
ATOM 1366 C CA . TRP A 1 174 ? -8.668 4.708 29.104 1.00 56.41 174 TRP A CA 1
ATOM 1367 C C . TRP A 1 174 ? -9.652 5.436 30.028 1.00 56.41 174 TRP A C 1
ATOM 1369 O O . TRP A 1 174 ? -9.714 6.662 30.020 1.00 56.41 174 TRP A O 1
ATOM 1379 N N . TRP A 1 175 ? -10.383 4.701 30.865 1.00 61.28 175 TRP A N 1
ATOM 1380 C CA . TRP A 1 175 ? -11.308 5.283 31.835 1.00 61.28 175 TRP A CA 1
ATOM 1381 C C . TRP A 1 175 ? -10.569 6.017 32.963 1.00 61.28 175 TRP A C 1
ATOM 1383 O O . TRP A 1 175 ? -10.956 7.126 33.325 1.00 61.28 175 TRP A O 1
ATOM 1393 N N . GLN A 1 176 ? -9.454 5.468 33.451 1.00 63.38 176 GLN A N 1
ATOM 1394 C CA . GLN A 1 176 ? -8.590 6.166 34.406 1.00 63.38 176 GLN A CA 1
ATOM 1395 C C . GLN A 1 176 ? -7.980 7.440 33.810 1.00 63.38 176 GLN A C 1
ATOM 1397 O O . GLN A 1 176 ? -7.944 8.469 34.480 1.00 63.38 176 GLN A O 1
ATOM 1402 N N . LEU A 1 177 ? -7.544 7.400 32.545 1.00 60.16 177 LEU A N 1
ATOM 1403 C CA . LEU A 1 177 ? -7.023 8.580 31.843 1.00 60.16 177 LEU A CA 1
ATOM 1404 C C . LEU A 1 177 ? -8.084 9.675 31.663 1.00 60.16 177 LEU A C 1
ATOM 1406 O O . LEU A 1 177 ? -7.758 10.855 31.729 1.00 60.16 177 LEU A O 1
ATOM 1410 N N . ALA A 1 178 ? -9.352 9.294 31.494 1.00 60.97 178 ALA A N 1
ATOM 1411 C CA . ALA A 1 178 ? -10.486 10.217 31.458 1.00 60.97 178 ALA A CA 1
ATOM 1412 C C . ALA A 1 178 ? -10.925 10.713 32.855 1.00 60.97 178 ALA A C 1
ATOM 1414 O O . ALA A 1 178 ? -11.932 11.410 32.967 1.00 60.97 178 ALA A O 1
ATOM 1415 N N . GLY A 1 179 ? -10.192 10.356 33.920 1.00 59.53 179 GLY A N 1
ATOM 1416 C CA . GLY A 1 179 ? -10.463 10.781 35.295 1.00 59.53 179 GLY A CA 1
ATOM 1417 C C . GLY A 1 179 ? -11.573 10.000 36.003 1.00 59.53 179 GLY A C 1
ATOM 1418 O O . GLY A 1 179 ? -12.088 10.461 37.019 1.00 59.53 179 GLY A O 1
ATOM 1419 N N . GLY A 1 180 ? -11.976 8.839 35.484 1.00 65.12 180 GLY A N 1
ATOM 1420 C CA . GLY A 1 180 ? -12.999 8.012 36.117 1.00 65.12 180 GLY A CA 1
ATOM 1421 C C . GLY A 1 180 ? -12.449 7.082 37.200 1.00 65.12 180 GLY A C 1
ATOM 1422 O O . GLY A 1 180 ? -11.409 6.448 37.021 1.00 65.12 180 GLY A O 1
ATOM 1423 N N . ASP A 1 181 ? -13.187 6.962 38.307 1.00 67.12 181 ASP A N 1
ATOM 1424 C CA . ASP A 1 181 ? -12.894 6.037 39.405 1.00 67.12 181 ASP A CA 1
ATOM 1425 C C . ASP A 1 181 ? -13.871 4.852 39.392 1.00 67.12 181 ASP A C 1
ATOM 1427 O O . ASP A 1 181 ? -15.039 4.943 39.782 1.00 67.12 181 ASP A O 1
ATOM 1431 N N . VAL A 1 182 ? -13.360 3.706 38.947 1.00 61.81 182 VAL A N 1
ATOM 1432 C CA . VAL A 1 182 ? -14.114 2.453 38.852 1.00 61.81 182 VAL A CA 1
ATOM 1433 C C . VAL A 1 182 ? -14.553 1.950 40.231 1.00 61.81 182 VAL A C 1
ATOM 1435 O O . VAL A 1 182 ? -15.625 1.360 40.344 1.00 61.81 182 VAL A O 1
ATOM 1438 N N . LEU A 1 183 ? -13.777 2.192 41.293 1.00 59.19 183 LEU A N 1
ATOM 1439 C CA . LEU A 1 183 ? -14.138 1.762 42.647 1.00 59.19 183 LEU A CA 1
ATOM 1440 C C . LEU A 1 183 ? -15.282 2.604 43.210 1.00 59.19 183 LEU A C 1
ATOM 1442 O O . LEU A 1 183 ? -16.194 2.052 43.832 1.00 59.19 183 LEU A O 1
ATOM 1446 N N . ALA A 1 184 ? -15.270 3.914 42.961 1.00 64.00 184 ALA A N 1
ATOM 1447 C CA . ALA A 1 184 ? -16.376 4.794 43.326 1.00 64.00 184 ALA A CA 1
ATOM 1448 C C . ALA A 1 184 ? -17.673 4.390 42.610 1.00 64.00 184 ALA A C 1
ATOM 1450 O O . ALA A 1 184 ? -18.719 4.278 43.250 1.00 64.00 184 ALA A O 1
ATOM 1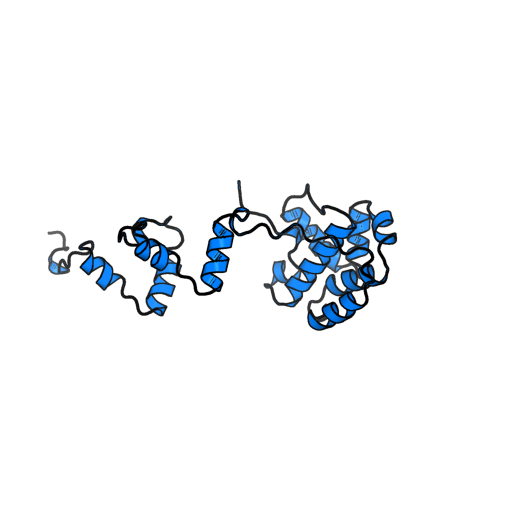451 N N . GLU A 1 185 ? -17.610 4.083 41.313 1.00 62.97 185 GLU A N 1
ATOM 1452 C CA . GLU A 1 185 ? -18.781 3.648 40.545 1.00 62.97 185 GLU A CA 1
ATOM 1453 C C . GLU A 1 185 ? -19.298 2.275 41.018 1.00 62.97 185 GLU A C 1
ATOM 1455 O O . GLU A 1 185 ? -20.493 2.101 41.253 1.00 62.97 185 GLU A O 1
ATOM 1460 N N . LEU A 1 186 ? -18.409 1.308 41.273 1.00 54.44 186 LEU A N 1
ATOM 1461 C CA . LEU A 1 186 ? -18.786 -0.016 41.791 1.00 54.44 186 LEU A CA 1
ATOM 1462 C C . LEU A 1 186 ? -19.394 0.042 43.201 1.00 54.44 186 LEU A C 1
ATOM 1464 O O . LEU A 1 186 ? -20.286 -0.748 43.526 1.00 54.44 186 LEU A O 1
ATOM 1468 N N . LYS A 1 187 ? -18.942 0.986 44.031 1.00 58.59 187 LYS A N 1
ATOM 1469 C CA . LYS A 1 187 ? -19.519 1.256 45.353 1.00 58.59 187 LYS A CA 1
ATOM 1470 C C . LYS A 1 187 ? -20.899 1.908 45.241 1.00 58.59 187 LYS A C 1
ATOM 1472 O O . LYS A 1 187 ? -21.804 1.540 45.985 1.00 58.59 187 LYS A O 1
ATOM 1477 N N . THR A 1 188 ? -21.075 2.818 44.283 1.00 64.88 188 THR A N 1
ATOM 1478 C CA . THR A 1 188 ? -22.349 3.505 44.007 1.00 64.88 188 THR A CA 1
ATOM 1479 C C . THR A 1 188 ? -23.419 2.530 43.504 1.00 64.88 188 THR A C 1
ATOM 1481 O O . THR A 1 188 ? -24.584 2.644 43.872 1.00 64.88 188 THR A O 1
ATOM 1484 N N . GLN A 1 189 ? -23.013 1.506 42.748 1.00 58.38 189 GLN A N 1
ATOM 1485 C CA . GLN A 1 189 ? -23.886 0.425 42.268 1.00 58.38 189 GLN A CA 1
ATOM 1486 C C . GLN A 1 189 ? -24.062 -0.727 43.281 1.00 58.38 189 GLN A C 1
ATOM 1488 O O . GLN A 1 189 ? -24.715 -1.724 42.980 1.00 58.38 189 GLN A O 1
ATOM 1493 N N . GLY A 1 190 ? -23.464 -0.632 44.476 1.00 55.78 190 GLY A N 1
ATOM 1494 C CA . GLY A 1 190 ? -23.592 -1.636 45.540 1.00 55.78 190 GLY A CA 1
ATOM 1495 C C . GLY A 1 190 ? -22.911 -2.984 45.261 1.00 55.78 190 GLY A C 1
ATOM 1496 O O . GLY A 1 190 ? -23.167 -3.953 45.977 1.00 55.78 190 GLY A O 1
ATOM 1497 N N . LEU A 1 191 ? -22.043 -3.060 44.247 1.00 50.34 191 LEU A N 1
ATOM 1498 C CA . LEU A 1 191 ? -21.331 -4.281 43.839 1.00 50.34 191 LEU A CA 1
ATOM 1499 C C . LEU A 1 191 ? -20.078 -4.550 44.686 1.00 50.34 191 LEU A C 1
ATOM 1501 O O . LEU A 1 191 ? -19.579 -5.673 44.716 1.00 50.34 191 LEU A O 1
ATOM 1505 N N . VAL A 1 192 ? -19.591 -3.536 45.406 1.00 47.94 192 VAL A N 1
ATOM 1506 C CA . VAL A 1 192 ? -18.503 -3.647 46.382 1.00 47.94 192 VAL A CA 1
ATOM 1507 C C . VAL A 1 192 ? -19.042 -3.229 47.748 1.00 47.94 192 VAL A C 1
ATOM 1509 O O . VAL A 1 192 ? -19.310 -2.054 47.995 1.00 47.94 192 VAL A O 1
ATOM 1512 N N . LYS A 1 193 ? -19.215 -4.198 48.653 1.00 48.06 193 LYS A N 1
ATOM 1513 C CA . LYS A 1 193 ? -19.426 -3.918 50.078 1.00 48.06 193 LYS A CA 1
ATOM 1514 C C . LYS A 1 193 ? -18.060 -3.723 50.728 1.00 48.06 193 LYS A C 1
ATOM 1516 O O . LYS A 1 193 ? -17.200 -4.593 50.630 1.00 48.06 193 LYS A O 1
ATOM 1521 N N . ASN A 1 194 ? -17.875 -2.595 51.410 1.00 46.44 194 ASN A N 1
ATOM 1522 C CA . ASN A 1 194 ? -16.709 -2.360 52.256 1.00 46.44 194 ASN A CA 1
ATOM 1523 C C . ASN A 1 194 ? -16.787 -3.278 53.486 1.00 46.44 194 ASN A C 1
ATOM 1525 O O . ASN A 1 194 ? -17.255 -2.859 54.542 1.00 46.44 194 ASN A O 1
ATOM 1529 N N . SER A 1 195 ? -16.352 -4.526 53.356 1.00 45.78 195 SER A N 1
ATOM 1530 C CA . SER A 1 195 ? -16.021 -5.341 54.521 1.00 45.78 195 SER A CA 1
ATOM 1531 C C . SER A 1 195 ? -14.606 -4.959 54.957 1.00 45.78 195 SER A C 1
ATOM 1533 O O . SER A 1 195 ? -13.684 -5.094 54.150 1.00 45.78 195 SER A O 1
ATOM 1535 N N . PRO A 1 196 ? -14.387 -4.447 56.181 1.00 44.03 196 PRO A N 1
ATOM 1536 C CA . PRO A 1 196 ? -13.034 -4.223 56.671 1.00 44.03 196 PRO A CA 1
ATOM 1537 C C . PRO A 1 196 ? -12.244 -5.550 56.661 1.00 44.03 196 PRO A C 1
ATOM 1539 O O . PRO A 1 196 ? -12.822 -6.585 57.005 1.00 44.03 196 PRO A O 1
ATOM 1542 N N . PRO A 1 197 ? -10.936 -5.541 56.320 1.00 42.75 197 PRO A N 1
ATOM 1543 C CA . PRO A 1 197 ? -10.120 -6.755 56.149 1.00 42.75 197 PRO A CA 1
ATOM 1544 C C . PRO A 1 197 ? -10.067 -7.677 57.380 1.00 42.75 197 PRO A C 1
ATOM 1546 O O . PRO A 1 197 ? -9.724 -8.852 57.272 1.00 42.75 197 PRO A O 1
ATOM 1549 N N . ILE A 1 198 ? -10.436 -7.153 58.552 1.00 42.75 198 ILE A N 1
ATOM 1550 C CA . ILE A 1 198 ? -10.544 -7.894 59.814 1.00 42.75 198 ILE A CA 1
ATOM 1551 C C . ILE A 1 198 ? -11.639 -8.974 59.782 1.00 42.75 198 ILE A C 1
ATOM 1553 O O . ILE A 1 198 ? -11.530 -9.961 60.497 1.00 42.75 198 ILE A O 1
ATOM 1557 N N . LEU A 1 199 ? -12.668 -8.830 58.938 1.00 41.88 199 LEU A N 1
ATOM 1558 C CA . LEU A 1 199 ? -13.772 -9.794 58.830 1.00 41.88 199 LEU A CA 1
ATOM 1559 C C . LEU A 1 199 ? -13.537 -10.893 57.776 1.00 41.88 199 LEU A C 1
ATOM 1561 O O . LEU A 1 199 ? -14.418 -11.722 57.562 1.00 41.88 199 LEU A O 1
ATOM 1565 N N . SER A 1 200 ? -12.380 -10.903 57.103 1.00 47.34 200 SER A N 1
ATOM 1566 C CA . SER A 1 200 ? -12.031 -11.891 56.066 1.00 47.34 200 SER A CA 1
ATOM 1567 C C . SER A 1 200 ? -10.920 -12.869 56.466 1.00 47.34 200 SER A C 1
ATOM 1569 O O . SER A 1 200 ? -10.451 -13.622 55.615 1.00 47.34 200 SER A O 1
ATOM 1571 N N . MET A 1 201 ? -10.485 -12.884 57.730 1.00 31.72 201 MET A N 1
ATOM 1572 C CA . MET A 1 201 ? -9.584 -13.937 58.211 1.00 31.72 201 MET A CA 1
ATOM 1573 C C . MET A 1 201 ? -10.394 -15.186 58.600 1.00 31.72 201 MET A C 1
ATOM 1575 O O . MET A 1 201 ? -11.373 -15.050 59.336 1.00 31.72 201 MET A O 1
ATOM 1579 N N . PRO A 1 202 ? -10.026 -16.390 58.122 1.00 38.81 202 PRO A N 1
ATOM 1580 C CA . PRO A 1 202 ? -10.613 -17.626 58.627 1.00 38.81 202 PRO A CA 1
ATOM 1581 C C . PRO A 1 202 ? -10.205 -17.811 60.096 1.00 38.81 202 PRO A C 1
ATOM 1583 O O . PRO A 1 202 ? -9.039 -17.603 60.435 1.00 38.81 202 PRO A O 1
ATOM 1586 N N . VAL A 1 203 ? -11.172 -18.165 60.948 1.00 41.75 203 VAL A N 1
ATOM 1587 C CA . VAL A 1 203 ? -10.914 -18.700 62.298 1.00 41.75 203 VAL A CA 1
ATOM 1588 C C . VAL A 1 203 ? -10.447 -20.142 62.171 1.00 41.75 203 VAL A C 1
ATOM 1590 O O . VAL A 1 203 ? -11.071 -20.871 61.365 1.00 41.75 203 VAL A O 1
#

Foldseek 3Di:
DDDDPDLLLAALCCVPPRDDQLSVLSSVLSVLLCVQQNHAPPPDDSVVSNVLNVVCLPPLQSSCVSCVVVVNNVSVVVDDPLSSVSSSLSNDNDSVSRDHPVRSVVSVVVPPPPDDPPDDDPPPPVVDDVVVVVVVCVVVVHDPVVVCVVVVNDDPDPVCVVDDPPCPVVVVVVCVVVVDDPVVVCVVVVVDDPDPVVVVDDD

Radius of gyration: 25.64 Å; chains: 1; bounding box: 49×34×84 Å

Secondary structure (DSSP, 8-state):
------TTT--HHHHHT---HHHHHHHHHHHHHHHHH---STT--HHHHHHHHHHGGG-S-HHHHHHHHTT-HHHHHHS-HHHHHHHHHHT-SSTTTSPPHHHHHHHHHTS-------PPP---GGGS-HHHHHHHHHHTT--HHHHHHHTT-S-S--GGGSS-GGGHHHHHHHHHHTT--HHHHHHHTT-S----GGGGS--